Protein AF-A0A316VU92-F1 (afdb_monomer)

Solvent-accessible surface area (backbone atoms only — not comparable to full-atom values): 18697 Å² total; per-residue (Å²): 138,86,76,84,74,65,71,75,67,66,59,70,75,73,76,85,83,81,84,89,82,80,94,67,93,69,73,79,76,78,72,77,67,57,88,72,67,87,79,76,48,60,74,52,89,82,63,81,83,46,45,60,54,33,88,82,45,24,36,66,79,22,32,38,84,74,49,82,92,50,74,81,43,74,72,47,52,59,83,86,40,60,43,87,70,46,85,49,79,36,34,41,37,35,30,41,73,89,31,99,46,41,35,37,39,34,18,74,46,13,31,30,39,36,44,94,76,18,32,35,38,49,76,45,45,59,67,75,85,44,77,46,94,47,46,71,88,36,45,42,26,27,20,26,53,96,33,36,38,23,7,38,73,44,74,55,75,37,92,86,73,51,84,47,90,68,60,29,49,55,30,37,49,40,86,23,36,31,85,81,71,29,76,84,35,53,44,41,28,68,54,27,40,51,42,53,52,40,27,52,52,46,49,54,53,49,54,51,49,52,51,51,49,52,51,52,50,51,52,52,52,54,53,51,50,53,52,52,51,51,53,50,52,51,52,54,53,53,69,74,53,73,75,82,86,75,90,75,82,85,79,90,77,90,79,91,81,84,89,82,86,82,89,80,88,81,89,79,89,79,87,81,90,84,85,83,91,88,83,86,88,80,89,81,89,79,87,86,87,76,87,77,90,79,89,78,86,134

Foldseek 3Di:
DDDDDDPLVVVVVPPPDDDDDDDDPDDPPQPQFDDDDPPPFDFDDDDLLQADQLVVPQFQAFNHDPPVVCPLPLSGAHLPFWDFDDQDQFKGWIQGNRHRAIEIEGHFFWEWEQDPQRWIWTPTDDDDTDIHDGGLSHAYEFEDEQLTGRGDYDYDADPVNDDPPHHYFYAYCRQQVCNRPNDSSGHRSVRSNVSSVSNVVVVVVVVVVVVVVVVVVVVVVVVVVVVVVVVVVVVVVCVVDPDPPDDDDDDDDDDDDDDDDDDDDDDDDDDDDDDDDDDDDDDDDDDDDDDDDDDDDD

Nearest PDB structures (foldseek):
  8e29-assembly1_A  TM=4.348E-01  e=2.197E+00  Homo sapiens
  6roj-assembly1_A  TM=5.743E-01  e=5.960E+00  Saccharomyces cerevisiae S288C

Secondary structure (DSSP, 8-state):
--PPPPHHHHHTTS----------------PPPP-PPTTSSPPBP--GGGB--TTTSHHHHH-----GGGTT-TT---GGGEEEEEEETTEEEEEESSSS-EEEEEPTT-EEEE-TTS-EEEEESSSS--EE---TTSEEEEEEETTEEEEEEEPPPPTTSPPPS--BEEEETTTS-HHHH-GGGPPPHHHHHHHHHHHHHHHHHHHHHHHHHHHHHHHHHHHHHHHHHHHHHHHHHHHHSPPP------------------------------------------------------

Radius of gyration: 33.69 Å; Cα contacts (8 Å, |Δi|>4): 370; chains: 1; bounding box: 80×75×107 Å

Sequence (298 aa):
MTRPASLGKALKKLCCTRDGAEDAGSAPLASPPLNIPEGLYKVFHKDMTEYVDPMKDREQYYGGYTDPNRRHDPAIVPSDEWERVVDHDSLYEGKSRHTNKKAFWAFPGSRWQVEPDGALHQLEGDGKLKQVKAELKDLKYDAVHKGQVVGRFELPKDPAGGPTMLRKGVYDIEENPVQEMGILYRPTWDQASKTMIQMRRKQAAQELEELRQSSARFAASSSNQRAIEQLTALKQTLARHPLPSSSSQAPQQLIDTRPGSARYASSTSRDPASRPAGILRQSSARYGSSSSKDLAKP

pLDDT: mean 71.48, std 21.32, range [34.38, 97.94]

Mean predicted aligned error: 17.3 Å

Structure (mmCIF, N/CA/C/O backbone):
data_AF-A0A316VU92-F1
#
_entry.id   AF-A0A316VU92-F1
#
loop_
_atom_site.group_PDB
_atom_site.id
_atom_site.type_symbol
_atom_site.label_atom_id
_atom_site.label_alt_id
_atom_site.label_comp_id
_atom_site.label_asym_id
_atom_site.label_entity_id
_atom_site.label_seq_id
_atom_site.pdbx_PDB_ins_code
_atom_site.Cartn_x
_atom_site.Cartn_y
_atom_site.Cartn_z
_atom_site.occupancy
_atom_site.B_iso_or_equiv
_atom_site.auth_seq_id
_atom_site.auth_comp_id
_atom_site.auth_asym_id
_atom_site.auth_atom_id
_atom_site.pdbx_PDB_model_num
ATOM 1 N N . MET A 1 1 ? -1.296 -33.861 7.694 1.00 37.53 1 MET A N 1
ATOM 2 C CA . MET A 1 1 ? -2.013 -32.570 7.619 1.00 37.53 1 MET A CA 1
ATOM 3 C C . MET A 1 1 ? -1.588 -31.864 6.339 1.00 37.53 1 MET A C 1
ATOM 5 O O . MET A 1 1 ? -0.493 -31.324 6.269 1.00 37.53 1 MET A O 1
ATOM 9 N N . THR A 1 2 ? -2.394 -31.985 5.290 1.00 34.38 2 THR A N 1
ATOM 10 C CA . THR A 1 2 ? -2.147 -31.456 3.942 1.00 34.38 2 THR A CA 1
ATOM 11 C C . THR A 1 2 ? -2.591 -29.995 3.878 1.00 34.38 2 THR A C 1
ATOM 13 O O . THR A 1 2 ? -3.764 -29.691 4.070 1.00 34.38 2 THR A O 1
ATOM 16 N N . ARG A 1 3 ? -1.643 -29.076 3.662 1.00 37.44 3 ARG A N 1
ATOM 17 C CA . ARG A 1 3 ? -1.929 -27.651 3.439 1.00 37.44 3 ARG A CA 1
ATOM 18 C C . ARG A 1 3 ? -2.574 -27.466 2.057 1.00 37.44 3 ARG A C 1
ATOM 20 O O . ARG A 1 3 ? -2.092 -28.092 1.111 1.00 37.44 3 ARG A O 1
ATOM 27 N N . PRO A 1 4 ? -3.602 -26.615 1.901 1.00 39.62 4 PRO A N 1
ATOM 28 C CA . PRO A 1 4 ? -4.091 -26.258 0.578 1.00 39.62 4 PRO A CA 1
ATOM 29 C C . PRO A 1 4 ? -2.988 -25.498 -0.169 1.00 39.62 4 PRO A C 1
ATOM 31 O O . PRO A 1 4 ? -2.448 -24.511 0.330 1.00 39.62 4 PRO A O 1
ATOM 34 N N . ALA A 1 5 ? -2.609 -25.999 -1.345 1.00 41.69 5 ALA A N 1
ATOM 35 C CA . ALA A 1 5 ? -1.718 -25.297 -2.258 1.00 41.69 5 ALA A CA 1
ATOM 36 C C . ALA A 1 5 ? -2.381 -23.981 -2.692 1.00 41.69 5 ALA A C 1
ATOM 38 O O . ALA A 1 5 ? -3.580 -23.957 -2.971 1.00 41.69 5 ALA A O 1
ATOM 39 N N . SER A 1 6 ? -1.610 -22.893 -2.750 1.00 45.44 6 SER A N 1
ATOM 40 C CA . SER A 1 6 ? -2.110 -21.613 -3.244 1.00 45.44 6 SER A CA 1
ATOM 41 C C . SER A 1 6 ? -2.611 -21.771 -4.684 1.00 45.44 6 SER A C 1
ATOM 43 O O . SER A 1 6 ? -1.885 -22.238 -5.568 1.00 45.44 6 SER A O 1
ATOM 45 N N . LEU A 1 7 ? -3.871 -21.389 -4.915 1.00 49.00 7 LEU A N 1
ATOM 46 C CA . LEU A 1 7 ? -4.555 -21.471 -6.213 1.00 49.00 7 LEU A CA 1
ATOM 47 C C . LEU A 1 7 ? -3.739 -20.825 -7.353 1.00 49.00 7 LEU A C 1
ATOM 49 O O . LEU A 1 7 ? -3.787 -21.290 -8.492 1.00 49.00 7 LEU A O 1
ATOM 53 N N . GLY A 1 8 ? -2.901 -19.832 -7.035 1.00 45.38 8 GLY A N 1
ATOM 54 C CA . GLY A 1 8 ? -2.039 -19.138 -7.994 1.00 45.38 8 GLY A CA 1
ATOM 55 C C . GLY A 1 8 ? -0.963 -20.003 -8.668 1.00 45.38 8 GLY A C 1
ATOM 56 O O . GLY A 1 8 ? -0.552 -19.696 -9.787 1.00 45.38 8 GLY A O 1
ATOM 57 N N . LYS A 1 9 ? -0.513 -21.117 -8.064 1.00 44.28 9 LYS A N 1
ATOM 58 C CA . LYS A 1 9 ? 0.493 -21.999 -8.704 1.00 44.28 9 LYS A CA 1
ATOM 59 C C . LYS A 1 9 ? -0.111 -22.997 -9.697 1.00 44.28 9 LYS A C 1
ATOM 61 O O . LYS A 1 9 ? 0.599 -23.439 -10.599 1.00 44.28 9 LYS A O 1
ATOM 66 N N . ALA A 1 10 ? -1.396 -23.333 -9.570 1.00 44.97 10 ALA A N 1
ATOM 67 C CA . ALA A 1 10 ? -2.058 -24.291 -10.459 1.00 44.97 10 ALA A CA 1
ATOM 68 C C . ALA A 1 10 ? -2.414 -23.680 -11.829 1.00 44.97 10 ALA A C 1
ATOM 70 O O . ALA A 1 10 ? -2.304 -24.360 -12.846 1.00 44.97 10 ALA A O 1
ATOM 71 N N . LEU A 1 11 ? -2.745 -22.385 -11.879 1.00 49.53 11 LEU A N 1
ATOM 72 C CA . LEU A 1 11 ? -3.098 -21.691 -13.126 1.00 49.53 11 LEU A CA 1
ATOM 73 C C . LEU A 1 11 ? -1.881 -21.365 -14.011 1.00 49.53 11 LEU A C 1
ATOM 75 O O . LEU A 1 11 ? -1.986 -21.394 -15.235 1.00 49.53 11 LEU A O 1
ATOM 79 N N . LYS A 1 12 ? -0.690 -21.167 -13.425 1.00 49.16 12 LYS A N 1
ATOM 80 C CA . LYS A 1 12 ? 0.553 -20.887 -14.178 1.00 49.16 12 LYS A CA 1
ATOM 81 C C . LYS A 1 12 ? 1.005 -22.032 -15.100 1.00 49.16 12 LYS A C 1
ATOM 83 O O . LYS A 1 12 ? 1.789 -21.786 -16.010 1.00 49.16 12 LYS A O 1
ATOM 88 N N . LYS A 1 13 ? 0.530 -23.269 -14.897 1.00 45.47 13 LYS A N 1
ATOM 89 C CA . LYS A 1 13 ? 0.891 -24.431 -15.735 1.00 45.47 13 LYS A CA 1
ATOM 90 C C . LYS A 1 13 ? -0.002 -24.641 -16.965 1.00 45.47 13 LYS A C 1
ATOM 92 O O . LYS A 1 13 ? 0.305 -25.525 -17.755 1.00 45.47 13 LYS A O 1
ATOM 97 N N . LEU A 1 14 ? -1.065 -23.854 -17.147 1.00 46.62 14 LEU A N 1
ATOM 98 C CA . LEU A 1 14 ? -2.026 -24.041 -18.245 1.00 46.62 14 LEU A CA 1
ATOM 99 C C . LEU A 1 14 ? -1.877 -23.046 -19.410 1.00 46.62 14 LEU A C 1
ATOM 101 O O . LEU A 1 14 ? -2.535 -23.226 -20.427 1.00 46.62 14 LEU A O 1
ATOM 105 N N . CYS A 1 15 ? -1.010 -22.032 -19.313 1.00 49.91 15 CYS A N 1
ATOM 106 C CA . CYS A 1 15 ? -0.975 -20.932 -20.294 1.00 49.91 15 CYS A CA 1
ATOM 107 C C . CYS A 1 15 ? 0.175 -20.978 -21.317 1.00 49.91 15 CYS A C 1
ATOM 109 O O . CYS A 1 15 ? 0.390 -19.995 -22.019 1.00 49.91 15 CYS A O 1
ATOM 111 N N . CYS A 1 16 ? 0.905 -22.089 -21.444 1.00 46.88 16 CYS A N 1
ATOM 112 C CA . CYS A 1 16 ? 2.021 -22.186 -22.392 1.00 46.88 16 CYS A CA 1
ATOM 113 C C . CYS A 1 16 ? 1.745 -23.191 -23.512 1.00 46.88 16 CYS A C 1
ATOM 115 O O . CYS A 1 16 ? 2.377 -24.238 -23.554 1.00 46.88 16 CYS A O 1
ATOM 117 N N . THR A 1 17 ? 0.837 -22.843 -24.425 1.00 42.91 17 THR A N 1
ATOM 118 C CA . THR A 1 17 ? 0.873 -23.285 -25.832 1.00 42.91 17 THR A CA 1
ATOM 119 C C . THR A 1 17 ? -0.020 -22.370 -26.665 1.00 42.91 17 THR A C 1
ATOM 121 O O . THR A 1 17 ? -1.227 -22.601 -26.712 1.00 42.91 17 THR A O 1
ATOM 124 N N . ARG A 1 18 ? 0.557 -21.361 -27.334 1.00 38.94 18 ARG A N 1
ATOM 125 C CA . ARG A 1 18 ? 0.171 -20.992 -28.707 1.00 38.94 18 ARG A CA 1
ATOM 126 C C . ARG A 1 18 ? 1.187 -20.022 -29.315 1.00 38.94 18 ARG A C 1
ATOM 128 O O . ARG A 1 18 ? 1.276 -18.872 -28.900 1.00 38.94 18 ARG A O 1
ATOM 135 N N . ASP A 1 19 ? 1.921 -20.520 -30.301 1.00 43.72 19 ASP A N 1
ATOM 136 C CA . ASP A 1 19 ? 2.718 -19.727 -31.231 1.00 43.72 19 ASP A CA 1
ATOM 137 C C . ASP A 1 19 ? 1.813 -18.956 -32.207 1.00 43.72 19 ASP A C 1
ATOM 139 O O . ASP A 1 19 ? 0.802 -19.486 -32.671 1.00 43.72 19 ASP A O 1
ATOM 143 N N . GLY A 1 20 ? 2.233 -17.730 -32.535 1.00 43.56 20 GLY A N 1
ATOM 144 C CA . GLY A 1 20 ? 1.973 -17.046 -33.807 1.00 43.56 20 GLY A CA 1
ATOM 145 C C . GLY A 1 20 ? 0.556 -16.530 -34.082 1.00 43.56 20 GLY A C 1
ATOM 146 O O . GLY A 1 20 ? -0.295 -17.278 -34.553 1.00 43.56 20 GLY A O 1
ATOM 147 N N . ALA A 1 21 ? 0.349 -15.220 -33.918 1.00 35.69 21 ALA A N 1
ATOM 148 C CA . ALA A 1 21 ? -0.419 -14.383 -34.850 1.00 35.69 21 ALA A CA 1
ATOM 149 C C . ALA A 1 21 ? -0.226 -12.894 -34.514 1.00 35.69 21 ALA A C 1
ATOM 151 O O . ALA A 1 21 ? -0.135 -12.513 -33.350 1.00 35.69 21 ALA A O 1
ATOM 152 N N . GLU A 1 22 ? -0.131 -12.105 -35.575 1.00 42.00 22 GLU A N 1
ATOM 153 C CA . GLU A 1 22 ? 0.263 -10.702 -35.660 1.00 42.00 22 GLU A CA 1
ATOM 154 C C . GLU A 1 22 ? -0.750 -9.697 -35.083 1.00 42.00 22 GLU A C 1
ATOM 156 O O . GLU A 1 22 ? -1.919 -10.003 -34.849 1.00 42.00 22 GLU A O 1
ATOM 161 N N . ASP A 1 23 ? -0.234 -8.479 -34.894 1.00 47.72 23 ASP A N 1
ATOM 162 C CA . ASP A 1 23 ? -0.880 -7.187 -34.658 1.00 47.72 23 ASP A CA 1
ATOM 163 C C . ASP A 1 23 ? -2.410 -7.116 -34.804 1.00 47.72 23 ASP A C 1
ATOM 165 O O . ASP A 1 23 ? -2.977 -6.965 -35.886 1.00 47.72 23 ASP A O 1
ATOM 169 N N . ALA A 1 24 ? -3.075 -7.030 -33.655 1.00 38.09 24 ALA A N 1
ATOM 170 C CA . ALA A 1 24 ? -4.321 -6.294 -33.516 1.00 38.09 24 ALA A CA 1
ATOM 171 C C . ALA A 1 24 ? -4.263 -5.536 -32.192 1.00 38.09 24 ALA A C 1
ATOM 173 O O . ALA A 1 24 ? -4.034 -6.142 -31.141 1.00 38.09 24 ALA A O 1
ATOM 174 N N . GLY A 1 25 ? -4.452 -4.213 -32.258 1.00 42.50 25 GLY A N 1
ATOM 175 C CA . GLY A 1 25 ? -4.527 -3.305 -31.115 1.00 42.50 25 GLY A CA 1
ATOM 176 C C . GLY A 1 25 ? -5.499 -3.832 -30.066 1.00 42.50 25 GLY A C 1
ATOM 177 O O . GLY A 1 25 ? -6.703 -3.592 -30.121 1.00 42.50 25 GLY A O 1
ATOM 178 N N . SER A 1 26 ? -4.959 -4.596 -29.126 1.00 37.72 26 SER A N 1
ATOM 179 C CA . SER A 1 26 ? -5.729 -5.249 -28.088 1.00 37.72 26 SER A CA 1
ATOM 180 C C . SER A 1 26 ? -5.868 -4.239 -26.970 1.00 37.72 26 SER A C 1
ATOM 182 O O . SER A 1 26 ? -4.951 -4.042 -26.173 1.00 37.72 26 SER A O 1
ATOM 184 N N . ALA A 1 27 ? -7.015 -3.560 -26.936 1.00 42.09 27 ALA A N 1
ATOM 185 C CA . ALA A 1 27 ? -7.462 -2.919 -25.711 1.00 42.09 27 ALA A CA 1
ATOM 186 C C . ALA A 1 27 ? -7.319 -3.956 -24.583 1.00 42.09 27 ALA A C 1
ATOM 188 O O . ALA A 1 27 ? -7.749 -5.099 -24.782 1.00 42.09 27 ALA A O 1
ATOM 189 N N . PRO A 1 28 ? -6.676 -3.623 -23.449 1.00 46.44 28 PRO A N 1
ATOM 190 C CA . PRO A 1 28 ? -6.505 -4.579 -22.369 1.00 46.44 28 PRO A CA 1
ATOM 191 C C . PRO A 1 28 ? -7.894 -5.080 -21.976 1.00 46.44 28 PRO A C 1
ATOM 193 O O . PRO A 1 28 ? -8.740 -4.295 -21.544 1.00 46.44 28 PRO A O 1
ATOM 196 N N . LEU A 1 29 ? -8.147 -6.372 -22.211 1.00 48.84 29 LEU A N 1
ATOM 197 C CA . LEU A 1 29 ? -9.354 -7.049 -21.757 1.00 48.84 29 LEU A CA 1
ATOM 198 C C . LEU A 1 29 ? -9.467 -6.752 -20.265 1.00 48.84 29 LEU A C 1
ATOM 200 O O . LEU A 1 29 ? -8.587 -7.135 -19.495 1.00 48.84 29 LEU A O 1
ATOM 204 N N . ALA A 1 30 ? -10.498 -6.001 -19.879 1.00 53.62 30 ALA A N 1
ATOM 205 C CA . ALA A 1 30 ? -10.753 -5.688 -18.486 1.00 53.62 30 ALA A CA 1
ATOM 206 C C . ALA A 1 30 ? -10.941 -7.017 -17.749 1.00 53.62 30 ALA A C 1
ATOM 208 O O . ALA A 1 30 ? -11.958 -7.692 -17.926 1.00 53.62 30 ALA A O 1
ATOM 209 N N . SER A 1 31 ? -9.928 -7.430 -16.988 1.00 56.12 31 SER A N 1
ATOM 210 C CA . SER A 1 31 ? -10.007 -8.639 -16.181 1.00 56.12 31 SER A CA 1
ATOM 211 C C . SER A 1 31 ? -11.176 -8.491 -15.207 1.00 56.12 31 SER A C 1
ATOM 213 O O . SER A 1 31 ? -11.309 -7.433 -14.584 1.00 56.12 31 SER A O 1
ATOM 215 N N . PRO A 1 32 ? -12.046 -9.507 -15.080 1.00 59.84 32 PRO A N 1
ATOM 216 C CA . PRO A 1 32 ? -13.111 -9.464 -14.094 1.00 59.84 32 PRO A CA 1
ATOM 217 C C . PRO A 1 32 ? -12.493 -9.292 -12.696 1.00 59.84 32 PRO A C 1
ATOM 219 O O . PRO A 1 32 ? -11.451 -9.897 -12.426 1.00 59.84 32 PRO A O 1
ATOM 222 N N . PRO A 1 33 ? -13.099 -8.473 -11.818 1.00 63.84 33 PRO A N 1
ATOM 223 C CA . PRO A 1 33 ? -12.559 -8.229 -10.487 1.00 63.84 33 PRO A CA 1
ATOM 224 C C . PRO A 1 33 ? -12.423 -9.551 -9.729 1.00 63.84 33 PRO A C 1
ATOM 226 O O . PRO A 1 33 ? -13.354 -10.365 -9.708 1.00 63.84 33 PRO A O 1
ATOM 229 N N . LEU A 1 34 ? -11.258 -9.774 -9.116 1.00 75.94 34 LEU A N 1
ATOM 230 C CA . LEU A 1 34 ? -11.043 -10.935 -8.257 1.00 75.94 34 LEU A CA 1
ATOM 231 C C . LEU A 1 34 ? -11.961 -10.800 -7.042 1.00 75.94 34 LEU A C 1
ATOM 233 O O . LEU A 1 34 ? -11.857 -9.838 -6.292 1.00 75.94 34 LEU A O 1
ATOM 237 N N . ASN A 1 35 ? -12.874 -11.747 -6.837 1.00 81.88 35 ASN A N 1
ATOM 238 C CA . ASN A 1 35 ? -13.734 -11.732 -5.658 1.00 81.88 35 ASN A CA 1
ATOM 239 C C . ASN A 1 35 ? -13.001 -12.397 -4.490 1.00 81.88 35 ASN A C 1
ATOM 241 O O . ASN A 1 35 ? -12.970 -13.627 -4.390 1.00 81.88 35 ASN A O 1
ATOM 245 N N . ILE A 1 36 ? -12.385 -11.585 -3.629 1.00 83.88 36 ILE A N 1
ATOM 246 C CA . ILE A 1 36 ? -11.585 -12.064 -2.506 1.00 83.88 36 ILE A CA 1
ATOM 247 C C . ILE A 1 36 ? -12.418 -11.954 -1.213 1.00 83.88 36 ILE A C 1
ATOM 249 O O . ILE A 1 36 ? -12.872 -10.862 -0.835 1.00 83.88 36 ILE A O 1
ATOM 253 N N . PRO A 1 37 ? -12.638 -13.069 -0.485 1.00 83.19 37 PRO A N 1
ATOM 254 C CA . PRO A 1 37 ? -13.343 -13.043 0.793 1.00 83.19 37 PRO A CA 1
ATOM 255 C C . PRO A 1 37 ? -12.687 -12.084 1.797 1.00 83.19 37 PRO A C 1
ATOM 257 O O . PRO A 1 37 ? -11.464 -12.044 1.931 1.00 83.19 37 PRO A O 1
ATOM 260 N N . GLU A 1 38 ? -13.498 -11.310 2.526 1.00 83.62 38 GLU A N 1
ATOM 261 C CA . GLU A 1 38 ? -12.977 -10.465 3.612 1.00 83.62 38 GLU A CA 1
ATOM 262 C C . GLU A 1 38 ? -12.401 -11.354 4.727 1.00 83.62 38 GLU A C 1
ATOM 264 O O . GLU A 1 38 ? -12.964 -12.398 5.054 1.00 83.62 38 GLU A O 1
ATOM 269 N N . GLY A 1 39 ? -11.253 -10.963 5.283 1.00 85.25 39 GLY A N 1
ATOM 270 C CA . GLY A 1 39 ? -10.553 -11.738 6.313 1.00 85.25 39 GLY A CA 1
ATOM 271 C C . GLY A 1 39 ? -9.680 -12.885 5.791 1.00 85.25 39 GLY A C 1
ATOM 272 O O . GLY A 1 39 ? -9.045 -13.556 6.601 1.00 85.25 39 GLY A O 1
ATOM 273 N N . LEU A 1 40 ? -9.589 -13.095 4.468 1.00 89.56 40 LEU A N 1
ATOM 274 C CA . LEU A 1 40 ? -8.651 -14.070 3.894 1.00 89.56 40 LEU A CA 1
ATOM 275 C C . LEU A 1 40 ? -7.195 -13.740 4.255 1.00 89.56 40 LEU A C 1
ATOM 277 O O . LEU A 1 40 ? -6.391 -14.638 4.507 1.00 89.56 40 LEU A O 1
ATOM 281 N N . TYR A 1 41 ? -6.866 -12.449 4.286 1.00 91.56 41 TYR A N 1
ATOM 282 C CA . TYR A 1 41 ? -5.526 -11.963 4.579 1.00 91.56 41 TYR A CA 1
ATOM 283 C C . TYR A 1 41 ? -5.462 -11.272 5.935 1.00 91.56 41 TYR A C 1
ATOM 285 O O . TYR A 1 41 ? -6.392 -10.586 6.364 1.00 91.56 41 TYR A O 1
ATOM 293 N N . LYS A 1 42 ? -4.309 -11.424 6.591 1.00 93.00 42 LYS A N 1
ATOM 294 C CA . LYS A 1 42 ? -3.967 -10.667 7.793 1.00 93.00 42 LYS A CA 1
ATOM 295 C C . LYS A 1 42 ? -3.953 -9.175 7.463 1.00 93.00 42 LYS A C 1
ATOM 297 O O . LYS A 1 42 ? -3.329 -8.753 6.493 1.00 93.00 42 LYS A O 1
ATOM 302 N N . VAL A 1 43 ? -4.613 -8.389 8.307 1.00 94.56 43 VAL A N 1
ATOM 303 C CA . VAL A 1 43 ? -4.625 -6.930 8.199 1.00 94.56 43 VAL A CA 1
ATOM 304 C C . VAL A 1 43 ? -3.433 -6.358 8.953 1.00 94.56 43 VAL A C 1
ATOM 306 O O . VAL A 1 43 ? -3.186 -6.707 10.110 1.00 94.56 43 VAL A O 1
ATOM 309 N N . PHE A 1 44 ? -2.711 -5.451 8.309 1.00 93.44 44 PHE A N 1
ATOM 310 C CA . PHE A 1 44 ? -1.621 -4.702 8.913 1.00 93.44 44 PHE A CA 1
ATOM 311 C C . PHE A 1 44 ? -2.105 -3.323 9.363 1.00 93.44 44 PHE A C 1
ATOM 313 O O . PHE A 1 44 ? -2.956 -2.696 8.725 1.00 93.44 44 PHE A O 1
ATOM 320 N N . HIS A 1 45 ? -1.538 -2.833 10.469 1.00 90.44 45 HIS A N 1
ATOM 321 C CA . HIS A 1 45 ? -1.724 -1.442 10.877 1.00 90.44 45 HIS A CA 1
ATOM 322 C C . HIS A 1 45 ? -1.253 -0.508 9.753 1.00 90.44 45 HIS A C 1
ATOM 324 O O . HIS A 1 45 ? -0.392 -0.886 8.956 1.00 90.44 45 HIS A O 1
ATOM 330 N N . LYS A 1 46 ? -1.801 0.702 9.676 1.00 88.25 46 LYS A N 1
ATOM 331 C CA . LYS A 1 46 ? -1.449 1.680 8.648 1.00 88.25 46 LYS A CA 1
ATOM 332 C C . LYS A 1 46 ? -1.406 3.073 9.258 1.00 88.25 46 LYS A C 1
ATOM 334 O O . LYS A 1 46 ? -2.294 3.422 10.029 1.00 88.25 46 LYS A O 1
ATOM 339 N N . ASP A 1 47 ? -0.415 3.854 8.856 1.00 90.50 47 ASP A N 1
ATOM 340 C CA . ASP A 1 47 ? -0.377 5.291 9.093 1.00 90.50 47 ASP A CA 1
ATOM 341 C C . ASP A 1 47 ? -0.590 5.991 7.749 1.00 90.50 47 ASP A C 1
ATOM 343 O O . ASP A 1 47 ? 0.168 5.792 6.800 1.00 90.50 47 ASP A O 1
ATOM 347 N N . MET A 1 48 ? -1.657 6.788 7.648 1.00 91.75 48 MET A N 1
ATOM 348 C CA . MET A 1 48 ? -2.017 7.466 6.402 1.00 91.75 48 MET A CA 1
ATOM 349 C C . MET A 1 48 ? -0.973 8.501 5.955 1.00 91.75 48 MET A C 1
ATOM 351 O O . MET A 1 48 ? -0.988 8.896 4.789 1.00 91.75 48 MET A O 1
ATOM 355 N N . THR A 1 49 ? -0.075 8.931 6.846 1.00 90.12 49 THR A N 1
ATOM 356 C CA . THR A 1 49 ? 1.009 9.873 6.539 1.00 90.12 49 THR A CA 1
ATOM 357 C C . THR A 1 49 ? 2.170 9.227 5.777 1.00 90.12 49 THR A C 1
ATOM 359 O O . THR A 1 49 ? 2.859 9.930 5.036 1.00 90.12 49 THR A O 1
ATOM 362 N N . GLU A 1 50 ? 2.327 7.898 5.866 1.00 91.94 50 GLU A N 1
ATOM 363 C CA . GLU A 1 50 ? 3.344 7.127 5.130 1.00 91.94 50 GLU A CA 1
ATOM 364 C C . GLU A 1 50 ? 3.071 7.098 3.615 1.00 91.94 50 GLU A C 1
ATOM 366 O O . GLU A 1 50 ? 3.947 6.748 2.821 1.00 91.94 50 GLU A O 1
ATOM 371 N N . TYR A 1 51 ? 1.852 7.442 3.195 1.00 94.12 51 TYR A N 1
ATOM 372 C CA . TYR A 1 51 ? 1.430 7.304 1.810 1.00 94.12 51 TYR A CA 1
ATOM 373 C C . TYR A 1 51 ? 1.575 8.594 1.013 1.00 94.12 51 TYR A C 1
ATOM 375 O O . TYR A 1 51 ? 1.365 9.720 1.482 1.00 94.12 51 TYR A O 1
ATOM 383 N N . VAL A 1 52 ? 1.921 8.400 -0.249 1.00 92.38 52 VAL A N 1
ATOM 384 C CA . VAL A 1 52 ? 1.909 9.437 -1.272 1.00 92.38 52 VAL A CA 1
ATOM 385 C C . VAL A 1 52 ? 0.466 9.836 -1.572 1.00 92.38 52 VAL A C 1
ATOM 387 O O . VAL A 1 52 ? -0.405 8.972 -1.680 1.00 92.38 52 VAL A O 1
ATOM 390 N N . AS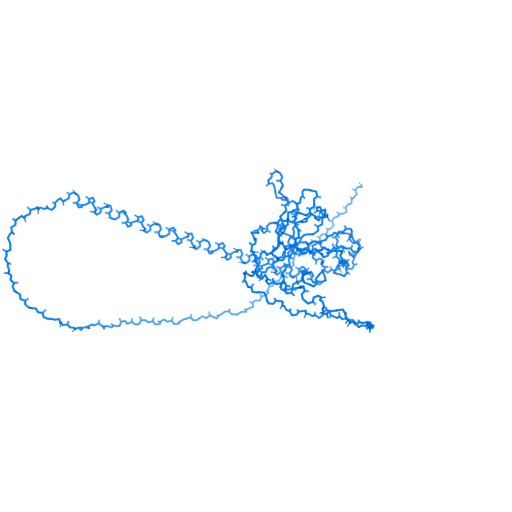P A 1 53 ? 0.205 11.136 -1.721 1.00 90.75 53 ASP A N 1
ATOM 391 C CA . ASP A 1 53 ? -1.096 11.622 -2.181 1.00 90.75 53 ASP A CA 1
ATOM 392 C C . ASP A 1 53 ? -1.159 11.487 -3.711 1.00 90.75 53 ASP A C 1
ATOM 394 O O . ASP A 1 53 ? -0.470 12.244 -4.406 1.00 90.75 53 ASP A O 1
ATOM 398 N N . PRO A 1 54 ? -1.984 10.574 -4.268 1.00 88.44 54 PRO A N 1
ATOM 399 C CA . PRO A 1 54 ? -2.028 10.349 -5.711 1.00 88.44 54 PRO A CA 1
ATOM 400 C C . PRO A 1 54 ? -2.410 11.605 -6.500 1.00 88.44 54 PRO A C 1
ATOM 402 O O . PRO A 1 54 ? -2.098 11.697 -7.681 1.00 88.44 54 PRO A O 1
ATOM 405 N N . MET A 1 55 ? -3.063 12.587 -5.864 1.00 83.88 55 MET A N 1
ATOM 406 C CA . MET A 1 55 ? -3.447 13.843 -6.507 1.00 83.88 55 MET A CA 1
ATOM 407 C C . MET A 1 55 ? -2.303 14.852 -6.604 1.00 83.88 55 MET A C 1
ATOM 409 O O . MET A 1 55 ? -2.338 15.680 -7.520 1.00 83.88 55 MET A O 1
ATOM 413 N N . LYS A 1 56 ? -1.330 14.792 -5.685 1.00 84.94 56 LYS A N 1
ATOM 414 C CA . LYS A 1 56 ? -0.161 15.688 -5.634 1.00 84.94 56 LYS A CA 1
ATOM 415 C C . LYS A 1 56 ? 1.026 15.114 -6.401 1.00 84.94 56 LYS A C 1
ATOM 417 O O . LYS A 1 56 ? 1.683 15.850 -7.124 1.00 84.94 56 LYS A O 1
ATOM 422 N N . ASP A 1 57 ? 1.220 13.802 -6.322 1.00 77.62 57 ASP A N 1
ATOM 423 C CA . ASP A 1 57 ? 2.360 13.092 -6.911 1.00 77.62 57 ASP A CA 1
ATOM 424 C C . ASP A 1 57 ? 1.899 12.131 -8.020 1.00 77.62 57 ASP A C 1
ATOM 426 O O . ASP A 1 57 ? 2.248 10.945 -8.054 1.00 77.62 57 ASP A O 1
ATOM 430 N N . ARG A 1 58 ? 1.072 12.654 -8.936 1.00 68.94 58 ARG A N 1
ATOM 431 C CA . ARG A 1 58 ? 0.433 11.881 -10.018 1.00 68.94 58 ARG A CA 1
ATOM 432 C C . ARG A 1 58 ? 1.449 11.126 -10.873 1.00 68.94 58 ARG A C 1
ATOM 434 O O . ARG A 1 58 ? 1.217 9.983 -11.253 1.00 68.94 58 ARG A O 1
ATOM 441 N N . GLU A 1 59 ? 2.564 11.776 -11.187 1.00 69.69 59 GLU A N 1
ATOM 442 C CA . GLU A 1 59 ? 3.520 11.313 -12.195 1.00 69.69 59 GLU A CA 1
ATOM 443 C C . GLU A 1 59 ? 4.578 10.363 -11.617 1.00 69.69 59 GLU A C 1
ATOM 445 O O . GLU A 1 59 ? 4.875 9.337 -12.226 1.00 69.69 59 GLU A O 1
ATOM 450 N N . GLN A 1 60 ? 5.097 10.655 -10.420 1.00 76.44 60 GLN A N 1
ATOM 451 C CA . GLN A 1 60 ? 6.231 9.924 -9.847 1.00 76.44 60 GLN A CA 1
ATOM 452 C C . GLN A 1 60 ? 5.870 8.508 -9.378 1.00 76.44 60 GLN A C 1
ATOM 454 O O . GLN A 1 60 ? 6.674 7.595 -9.555 1.00 76.44 60 GLN A O 1
ATOM 459 N N . TYR A 1 61 ? 4.692 8.327 -8.770 1.00 79.69 61 TYR A N 1
ATOM 460 C CA . TYR A 1 61 ? 4.280 7.039 -8.194 1.00 79.69 61 TYR A CA 1
ATOM 461 C C . TYR A 1 61 ? 3.271 6.278 -9.045 1.00 79.69 61 TYR A C 1
ATOM 463 O O . TYR A 1 61 ? 3.237 5.056 -8.978 1.00 79.69 61 TYR A O 1
ATOM 471 N N . TYR A 1 62 ? 2.437 6.946 -9.833 1.00 80.00 62 TYR A N 1
ATOM 472 C CA . TYR A 1 62 ? 1.314 6.261 -10.480 1.00 80.00 62 TYR A CA 1
ATOM 473 C C . TYR A 1 62 ? 1.277 6.417 -11.993 1.00 80.00 62 TYR A C 1
ATOM 475 O O . TYR A 1 62 ? 0.320 5.955 -12.607 1.00 80.00 62 TYR A O 1
ATOM 483 N N . GLY A 1 63 ? 2.310 7.022 -12.594 1.00 66.31 63 GLY A N 1
ATOM 484 C CA . GLY A 1 63 ? 2.361 7.249 -14.036 1.00 66.31 63 GLY A CA 1
ATOM 485 C C . GLY A 1 63 ? 1.138 8.045 -14.491 1.00 66.31 63 GLY A C 1
ATOM 486 O O . GLY A 1 63 ? 0.176 7.493 -15.021 1.00 66.31 63 GLY A O 1
ATOM 487 N N . GLY A 1 64 ? 1.139 9.349 -14.220 1.00 57.53 64 GLY A N 1
ATOM 488 C CA . GLY A 1 64 ? 0.120 10.265 -14.726 1.00 57.53 64 GLY A CA 1
ATOM 489 C C . GLY A 1 64 ? 0.068 10.260 -16.256 1.00 57.53 64 GLY A C 1
ATOM 490 O O . GLY A 1 64 ? 0.998 9.785 -16.907 1.00 57.53 64 GLY A O 1
ATOM 491 N N . TYR A 1 65 ? -1.023 10.803 -16.817 1.00 48.84 65 TYR A N 1
ATOM 492 C CA . TYR A 1 65 ? -1.130 11.123 -18.247 1.00 48.84 65 TYR A CA 1
ATOM 493 C C . TYR A 1 65 ? 0.218 11.674 -18.713 1.00 48.84 65 TYR A C 1
ATOM 495 O O . TYR A 1 65 ? 0.647 12.701 -18.192 1.00 48.84 65 TYR A O 1
ATOM 503 N N . THR A 1 66 ? 0.892 10.976 -19.630 1.00 51.72 66 THR A N 1
ATOM 504 C CA . THR A 1 66 ? 2.113 11.476 -20.263 1.00 51.72 66 THR A CA 1
ATOM 505 C C . THR A 1 66 ? 1.765 12.809 -20.899 1.00 51.72 66 THR A C 1
ATOM 507 O O . THR A 1 66 ? 1.209 12.831 -21.999 1.00 51.72 66 THR A O 1
ATOM 510 N N . ASP A 1 67 ? 2.051 13.914 -20.208 1.00 51.75 67 ASP A N 1
ATOM 511 C CA . ASP A 1 67 ? 2.199 15.205 -20.856 1.00 51.75 67 ASP A CA 1
ATOM 512 C C . ASP A 1 67 ? 3.192 14.951 -21.998 1.00 51.75 67 ASP A C 1
ATOM 514 O O . ASP A 1 67 ? 4.324 14.522 -21.734 1.00 51.75 67 ASP A O 1
ATOM 518 N N . PRO A 1 68 ? 2.784 15.117 -23.268 1.00 55.69 68 PRO A N 1
ATOM 519 C CA . PRO A 1 68 ? 3.664 14.873 -24.402 1.00 55.69 68 PRO A CA 1
ATOM 520 C C . PRO A 1 68 ? 4.982 15.649 -24.281 1.00 55.69 68 PRO A C 1
ATOM 522 O O . PRO A 1 68 ? 6.005 15.182 -24.772 1.00 55.69 68 PRO A O 1
ATOM 525 N N . ASN A 1 69 ? 4.969 16.779 -23.565 1.00 57.69 69 ASN A N 1
ATOM 526 C CA . ASN A 1 69 ? 6.127 17.636 -23.333 1.00 57.69 69 ASN A CA 1
ATOM 527 C C . ASN A 1 69 ? 7.050 17.148 -22.201 1.00 57.69 69 ASN A C 1
ATOM 529 O O . ASN A 1 69 ? 8.163 17.652 -22.074 1.00 57.69 69 ASN A O 1
ATOM 533 N N . ARG A 1 70 ? 6.623 16.175 -21.383 1.00 55.31 70 ARG A N 1
ATOM 534 C CA . ARG A 1 70 ? 7.399 15.604 -20.261 1.00 55.31 70 ARG A CA 1
ATOM 535 C C . ARG A 1 70 ? 7.763 14.133 -20.444 1.00 55.31 70 ARG A C 1
ATOM 537 O O . ARG A 1 70 ? 8.252 13.505 -19.512 1.00 55.31 70 ARG A O 1
ATOM 544 N N . ARG A 1 71 ? 7.593 13.578 -21.650 1.00 53.72 71 ARG A N 1
ATOM 545 C CA . ARG A 1 71 ? 7.968 12.184 -21.971 1.00 53.72 71 ARG A CA 1
ATOM 546 C C . ARG A 1 71 ? 9.428 11.835 -21.657 1.00 53.72 71 ARG A C 1
ATOM 548 O O . ARG A 1 71 ? 9.747 10.663 -21.528 1.00 53.72 71 ARG A O 1
ATOM 555 N N . HIS A 1 72 ? 10.304 12.832 -21.540 1.00 55.78 72 HIS A N 1
ATOM 556 C CA . HIS A 1 72 ? 11.726 12.649 -21.242 1.00 55.78 72 HIS A CA 1
ATOM 557 C C . HIS A 1 72 ? 12.116 13.003 -19.799 1.00 55.78 72 HIS A C 1
ATOM 559 O O . HIS A 1 72 ? 13.306 13.028 -19.494 1.00 55.78 72 HIS A O 1
ATOM 565 N N . ASP A 1 73 ? 11.158 13.294 -18.914 1.00 57.81 73 ASP A N 1
ATOM 566 C CA . ASP A 1 73 ? 11.469 13.549 -17.508 1.00 57.81 73 ASP A CA 1
ATOM 567 C C . ASP A 1 73 ? 11.867 12.230 -16.809 1.00 57.81 73 ASP A C 1
ATOM 569 O O . ASP A 1 73 ? 11.030 11.333 -16.666 1.00 57.81 73 ASP A O 1
ATOM 573 N N . PRO A 1 74 ? 13.119 12.086 -16.327 1.00 57.56 74 PRO A N 1
ATOM 574 C CA . PRO A 1 74 ? 13.583 10.866 -15.664 1.00 57.56 74 PRO A CA 1
ATOM 575 C C . PRO A 1 74 ? 12.874 10.591 -14.326 1.00 57.56 74 PRO A C 1
ATOM 577 O O . PRO A 1 74 ? 13.040 9.515 -13.734 1.00 57.56 74 PRO A O 1
ATOM 580 N N . ALA A 1 75 ? 12.106 11.551 -13.801 1.00 57.94 75 ALA A N 1
ATOM 581 C CA . ALA A 1 75 ? 11.302 11.372 -12.605 1.00 57.94 75 ALA A CA 1
ATOM 582 C C . ALA A 1 75 ? 10.009 10.579 -12.861 1.00 57.94 75 ALA A C 1
ATOM 584 O O . ALA A 1 75 ? 9.490 9.981 -11.911 1.00 57.94 75 ALA A O 1
ATOM 585 N N . ILE A 1 76 ? 9.529 10.520 -14.104 1.00 58.19 76 ILE A N 1
ATOM 586 C CA . ILE A 1 76 ? 8.248 9.916 -14.489 1.00 58.19 76 ILE A CA 1
ATOM 587 C C . ILE A 1 76 ? 8.493 8.513 -15.053 1.00 58.19 76 ILE A C 1
ATOM 589 O O . ILE A 1 76 ? 9.469 8.289 -15.762 1.00 58.19 76 ILE A O 1
ATOM 593 N N . VAL A 1 77 ? 7.619 7.550 -14.733 1.00 57.88 77 VAL A N 1
ATOM 594 C CA . VAL A 1 77 ? 7.663 6.217 -15.359 1.00 57.88 77 VAL A CA 1
ATOM 595 C C . VAL A 1 77 ? 6.332 5.881 -16.049 1.00 57.88 77 VAL A C 1
ATOM 597 O O . VAL A 1 77 ? 5.359 5.544 -15.360 1.00 57.88 77 VAL A O 1
ATOM 600 N N . PRO A 1 78 ? 6.275 5.948 -17.391 1.00 60.19 78 PRO A N 1
ATOM 601 C CA . PRO A 1 78 ? 5.099 5.611 -18.197 1.00 60.19 78 PRO A CA 1
ATOM 602 C C . PRO A 1 78 ? 4.545 4.189 -17.984 1.00 60.19 78 PRO A C 1
ATOM 604 O O . PRO A 1 78 ? 5.242 3.260 -17.562 1.00 60.19 78 PRO A O 1
ATOM 607 N N . SER A 1 79 ? 3.241 4.012 -18.243 1.00 58.53 79 SER A N 1
ATOM 608 C CA . SER A 1 79 ? 2.470 2.746 -18.154 1.00 58.53 79 SER A CA 1
ATOM 609 C C . SER A 1 79 ? 3.130 1.560 -18.856 1.00 58.53 79 SER A C 1
ATOM 611 O O . SER A 1 79 ? 3.226 0.469 -18.300 1.00 58.53 79 SER A O 1
ATOM 613 N N . ASP A 1 80 ? 3.622 1.803 -20.051 1.00 59.94 80 ASP A N 1
ATOM 614 C CA . ASP A 1 80 ? 4.111 0.858 -21.049 1.00 59.94 80 ASP A CA 1
ATOM 615 C C . ASP A 1 80 ? 5.610 0.540 -20.928 1.00 59.94 80 ASP A C 1
ATOM 617 O O . ASP A 1 80 ? 6.126 -0.332 -21.625 1.00 59.94 80 ASP A O 1
ATOM 621 N N . GLU A 1 81 ? 6.309 1.198 -20.004 1.00 67.12 81 GLU A N 1
ATOM 622 C CA . GLU A 1 81 ? 7.770 1.147 -19.921 1.00 67.12 81 GLU A CA 1
ATOM 623 C C . GLU A 1 81 ? 8.311 0.260 -18.799 1.00 67.12 81 GLU A C 1
ATOM 625 O O . GLU A 1 81 ? 9.514 0.249 -18.549 1.00 67.12 81 GLU A O 1
ATOM 630 N N . TRP A 1 82 ? 7.462 -0.497 -18.110 1.00 67.44 82 TRP A N 1
ATOM 631 C CA . TRP A 1 82 ? 7.941 -1.416 -17.084 1.00 67.44 82 TRP A CA 1
ATOM 632 C C . TRP A 1 82 ? 8.241 -2.792 -17.660 1.00 67.44 82 TRP A C 1
ATOM 634 O O . TRP A 1 82 ? 7.358 -3.487 -18.160 1.00 67.44 82 TRP A O 1
ATOM 644 N N . GLU A 1 83 ? 9.484 -3.226 -17.503 1.00 71.62 83 GLU A N 1
ATOM 645 C CA . GLU A 1 83 ? 9.874 -4.606 -17.733 1.00 71.62 83 GLU A CA 1
ATOM 646 C C . GLU A 1 83 ? 9.680 -5.428 -16.464 1.00 71.62 83 GLU A C 1
ATOM 648 O O . GLU A 1 83 ? 9.984 -5.004 -15.341 1.00 71.62 83 GLU A O 1
ATOM 653 N N . ARG A 1 84 ? 9.163 -6.644 -16.654 1.00 64.50 84 ARG A N 1
ATOM 654 C CA . ARG A 1 84 ? 9.145 -7.662 -15.608 1.00 64.50 84 ARG A CA 1
ATOM 655 C C . ARG A 1 84 ? 10.586 -8.070 -15.351 1.00 64.50 84 ARG A C 1
ATOM 657 O O . ARG A 1 84 ? 11.209 -8.631 -16.249 1.00 64.50 84 ARG A O 1
ATOM 664 N N . VAL A 1 85 ? 11.093 -7.829 -14.143 1.00 68.12 85 VAL A N 1
ATOM 665 C CA . VAL A 1 85 ? 12.485 -8.181 -13.842 1.00 68.12 85 VAL A CA 1
ATOM 666 C C . VAL A 1 85 ? 12.602 -9.317 -12.836 1.00 68.12 85 VAL A C 1
ATOM 668 O O . VAL A 1 85 ? 13.424 -10.191 -13.078 1.00 68.12 85 VAL A O 1
ATOM 671 N N . VAL A 1 86 ? 11.755 -9.447 -11.809 1.00 73.75 86 VAL A N 1
ATOM 672 C CA . VAL A 1 86 ? 11.777 -10.652 -10.953 1.00 73.75 86 VAL A CA 1
ATOM 673 C C . VAL A 1 86 ? 10.411 -10.897 -10.308 1.00 73.75 86 VAL A C 1
ATOM 675 O O . VAL A 1 86 ? 9.789 -9.983 -9.772 1.00 73.75 86 VAL A O 1
ATOM 678 N N . ASP A 1 87 ? 9.947 -12.145 -10.356 1.00 71.19 87 ASP A N 1
ATOM 679 C CA . ASP A 1 87 ? 8.819 -12.633 -9.557 1.00 71.19 87 ASP A CA 1
ATOM 680 C C . ASP A 1 87 ? 9.397 -13.287 -8.296 1.00 71.19 87 ASP A C 1
ATOM 682 O O . ASP A 1 87 ? 10.056 -14.331 -8.376 1.00 71.19 87 ASP A O 1
ATOM 686 N N . HIS A 1 88 ? 9.234 -12.634 -7.146 1.00 76.56 88 HIS A N 1
ATOM 687 C CA . HIS A 1 88 ? 9.595 -13.208 -5.854 1.00 76.56 88 HIS A CA 1
ATOM 688 C C . HIS A 1 88 ? 8.349 -13.875 -5.254 1.00 76.56 88 HIS A C 1
ATOM 690 O O . HIS A 1 88 ? 7.233 -13.430 -5.484 1.00 76.56 88 HIS A O 1
ATOM 696 N N . ASP A 1 89 ? 8.525 -14.914 -4.429 1.00 83.38 89 ASP A N 1
ATOM 697 C CA . ASP A 1 89 ? 7.406 -15.698 -3.862 1.00 83.38 89 ASP A CA 1
ATOM 698 C C . ASP A 1 89 ? 6.336 -14.860 -3.114 1.00 83.38 89 ASP A C 1
ATOM 700 O O . ASP A 1 89 ? 5.213 -15.328 -2.940 1.00 83.38 89 ASP A O 1
ATOM 704 N N . SER A 1 90 ? 6.669 -13.641 -2.674 1.00 90.31 90 SER A N 1
ATOM 705 C CA . SER A 1 90 ? 5.807 -12.736 -1.899 1.00 90.31 90 SER A CA 1
ATOM 706 C C . SER A 1 90 ? 5.945 -11.252 -2.290 1.00 90.31 90 SER A C 1
ATOM 708 O O . SER A 1 90 ? 5.554 -10.360 -1.528 1.00 90.31 90 SER A O 1
ATOM 710 N N . LEU A 1 91 ? 6.535 -10.971 -3.456 1.00 91.12 91 LEU A N 1
ATOM 711 C CA . LEU A 1 91 ? 6.823 -9.615 -3.921 1.00 91.12 91 LEU A CA 1
ATOM 712 C C . LEU A 1 91 ? 6.968 -9.572 -5.444 1.00 91.12 91 LEU A C 1
ATOM 714 O O . LEU A 1 91 ? 7.669 -10.394 -6.030 1.00 91.12 91 LEU A O 1
ATOM 718 N N . TYR A 1 92 ? 6.398 -8.553 -6.082 1.00 91.12 92 TYR A N 1
ATOM 719 C CA . TYR A 1 92 ? 6.690 -8.266 -7.487 1.00 91.12 92 TYR A CA 1
ATOM 720 C C . TYR A 1 92 ? 7.776 -7.201 -7.617 1.00 91.12 92 TYR A C 1
ATOM 722 O O . TYR A 1 92 ? 7.672 -6.158 -6.972 1.00 91.12 92 TYR A O 1
ATOM 730 N N . GLU A 1 93 ? 8.768 -7.420 -8.486 1.00 92.00 93 GLU A N 1
ATOM 731 C CA . GLU A 1 93 ? 9.758 -6.408 -8.873 1.00 92.00 93 GLU A CA 1
ATOM 732 C C . GLU A 1 93 ? 9.563 -5.975 -10.330 1.00 92.00 93 GLU A C 1
ATOM 734 O O . GLU A 1 93 ? 9.557 -6.778 -11.271 1.00 92.00 93 GLU A O 1
ATOM 739 N N . GLY A 1 94 ? 9.453 -4.665 -10.500 1.00 88.88 94 GLY A N 1
ATOM 740 C CA . GLY A 1 94 ? 9.445 -3.979 -11.777 1.00 88.88 94 GLY A CA 1
ATOM 741 C C . GLY A 1 94 ? 10.679 -3.130 -11.959 1.00 88.88 94 GLY A C 1
ATOM 742 O O . GLY A 1 94 ? 11.140 -2.495 -11.010 1.00 88.88 94 GLY A O 1
ATOM 743 N N . LYS A 1 95 ? 11.151 -3.037 -13.198 1.00 86.69 95 LYS A N 1
ATOM 744 C CA . LYS A 1 95 ? 12.157 -2.051 -13.585 1.00 86.69 95 LYS A CA 1
ATOM 745 C C . LYS A 1 95 ? 11.647 -1.221 -14.753 1.00 86.69 95 LYS A C 1
ATOM 747 O O . LYS A 1 95 ? 11.071 -1.767 -15.688 1.00 86.69 95 LYS A O 1
ATOM 752 N N . SER A 1 96 ? 11.861 0.084 -14.696 1.00 80.38 96 SER A N 1
ATOM 753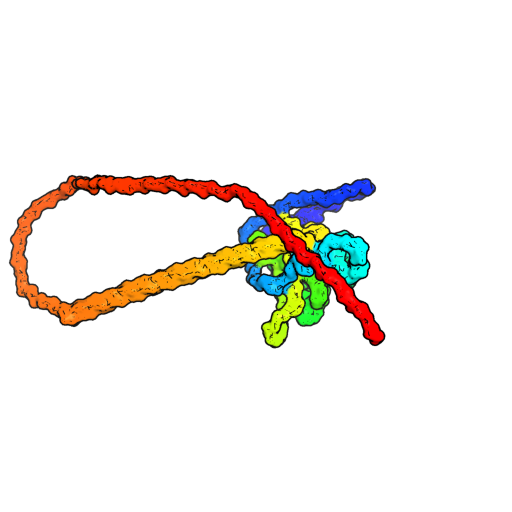 C CA . SER A 1 96 ? 11.610 0.953 -15.842 1.00 80.38 96 SER A CA 1
ATOM 754 C C . SER A 1 96 ? 12.648 0.719 -16.948 1.00 80.38 96 SER A C 1
ATOM 756 O O . SER A 1 96 ? 13.824 0.482 -16.667 1.00 80.38 96 SER A O 1
ATOM 758 N N . ARG A 1 97 ? 12.215 0.792 -18.210 1.00 74.00 97 ARG A N 1
ATOM 759 C CA . ARG A 1 97 ? 13.070 0.717 -19.407 1.00 74.00 97 ARG A CA 1
ATOM 760 C C . ARG A 1 97 ? 13.950 1.948 -19.568 1.00 74.00 97 ARG A C 1
ATOM 762 O O . ARG A 1 97 ? 15.119 1.826 -19.919 1.00 74.00 97 ARG A O 1
ATOM 769 N N . HIS A 1 98 ? 13.385 3.126 -19.316 1.00 66.12 98 HIS A N 1
ATOM 770 C CA . HIS A 1 98 ? 14.035 4.409 -19.591 1.00 66.12 98 HIS A CA 1
ATOM 771 C C . HIS A 1 98 ? 14.634 5.049 -18.345 1.00 66.12 98 HIS A C 1
ATOM 773 O O . HIS A 1 98 ? 15.581 5.829 -18.434 1.00 66.12 98 HIS A O 1
ATOM 779 N N . THR A 1 99 ? 14.113 4.700 -17.170 1.00 68.62 99 THR A N 1
ATOM 780 C CA . THR A 1 99 ? 14.641 5.185 -15.900 1.00 68.62 99 THR A CA 1
ATOM 781 C C . THR A 1 99 ? 15.312 4.037 -15.159 1.00 68.62 99 THR A C 1
ATOM 783 O O . THR A 1 99 ? 14.852 2.902 -15.168 1.00 68.62 99 THR A O 1
ATOM 786 N N . ASN A 1 100 ? 16.401 4.310 -14.443 1.00 75.88 100 ASN A N 1
ATOM 787 C CA . ASN A 1 100 ? 17.016 3.317 -13.552 1.00 75.88 100 ASN A CA 1
ATOM 788 C C . ASN A 1 100 ? 16.214 3.133 -12.245 1.00 75.88 100 ASN A C 1
ATOM 790 O O . ASN A 1 100 ? 16.796 2.821 -11.208 1.00 75.88 100 ASN A O 1
ATOM 794 N N . LYS A 1 101 ? 14.897 3.382 -12.265 1.00 81.00 101 LYS A N 1
ATOM 795 C CA . LYS A 1 101 ? 14.020 3.229 -11.103 1.00 81.00 101 LYS A CA 1
ATOM 796 C C . LYS A 1 101 ? 13.460 1.816 -11.055 1.00 81.00 101 LYS A C 1
ATOM 798 O O . LYS A 1 101 ? 13.021 1.278 -12.078 1.00 81.00 101 LYS A O 1
ATOM 803 N N . LYS A 1 102 ? 13.418 1.249 -9.853 1.00 90.69 102 LYS A N 1
ATOM 804 C CA . LYS A 1 102 ? 12.664 0.031 -9.583 1.00 90.69 102 LYS A CA 1
ATOM 805 C C . LYS A 1 102 ? 11.387 0.344 -8.824 1.00 90.69 102 LYS A C 1
ATOM 807 O O . LYS A 1 102 ? 11.250 1.394 -8.193 1.00 90.69 102 LYS A O 1
ATOM 812 N N . ALA A 1 103 ? 10.459 -0.593 -8.896 1.00 92.06 103 ALA A N 1
ATOM 813 C CA . ALA A 1 103 ? 9.242 -0.579 -8.117 1.00 92.06 103 ALA A CA 1
ATOM 814 C C . ALA A 1 103 ? 8.954 -1.968 -7.558 1.00 92.06 103 ALA A C 1
ATOM 816 O O . ALA A 1 103 ? 9.239 -2.984 -8.197 1.00 92.06 103 ALA A O 1
ATOM 817 N N . PHE A 1 104 ? 8.384 -1.987 -6.360 1.00 94.56 104 PHE A N 1
ATOM 818 C CA . PHE A 1 104 ? 8.150 -3.190 -5.583 1.00 94.56 104 PHE A CA 1
ATOM 819 C C . PHE A 1 104 ? 6.708 -3.221 -5.079 1.00 94.56 104 PHE A C 1
ATOM 821 O O . PHE A 1 104 ? 6.265 -2.288 -4.408 1.00 94.56 104 PHE A O 1
ATOM 828 N N . TRP A 1 105 ? 5.983 -4.299 -5.375 1.00 95.62 105 TRP A N 1
ATOM 829 C CA . TRP A 1 105 ? 4.593 -4.496 -4.952 1.00 95.62 105 TRP A CA 1
ATOM 830 C C . TRP A 1 105 ? 4.514 -5.655 -3.970 1.00 95.62 105 TRP A C 1
ATOM 832 O O . TRP A 1 105 ? 4.734 -6.806 -4.353 1.00 95.62 105 TRP A O 1
ATOM 842 N N . ALA A 1 106 ? 4.210 -5.350 -2.707 1.00 96.19 106 ALA A N 1
ATOM 843 C CA . ALA A 1 106 ? 4.051 -6.360 -1.665 1.00 96.19 106 ALA A CA 1
ATOM 844 C C . ALA A 1 106 ? 2.860 -7.259 -1.993 1.00 96.19 106 ALA A C 1
ATOM 846 O O . ALA A 1 106 ? 1.803 -6.751 -2.358 1.00 96.19 106 ALA A O 1
ATOM 847 N N . PHE A 1 107 ? 2.990 -8.577 -1.849 1.00 95.25 107 PHE A N 1
ATOM 848 C CA . PHE A 1 107 ? 1.844 -9.474 -2.009 1.00 95.25 107 PHE A CA 1
ATOM 849 C C . PHE A 1 107 ? 0.936 -9.441 -0.772 1.00 95.25 107 PHE A C 1
ATOM 851 O O . PHE A 1 107 ? 1.411 -9.151 0.334 1.00 95.25 107 PHE A O 1
ATOM 858 N N . PRO A 1 108 ? -0.353 -9.792 -0.912 1.00 95.38 108 PRO A N 1
ATOM 859 C CA . PRO A 1 108 ? -1.210 -10.059 0.236 1.00 95.38 108 PRO A CA 1
ATOM 860 C C . PRO A 1 108 ? -0.588 -11.101 1.180 1.00 95.38 108 PRO A C 1
ATOM 862 O O . PRO A 1 108 ? -0.015 -12.094 0.740 1.00 95.38 108 PRO A O 1
ATOM 865 N N . GLY A 1 109 ? -0.684 -10.871 2.487 1.00 94.75 109 GLY A N 1
ATOM 866 C CA . GLY A 1 109 ? -0.065 -11.679 3.538 1.00 94.75 109 GLY A CA 1
ATOM 867 C C . GLY A 1 109 ? 1.434 -11.438 3.748 1.00 94.75 109 GLY A C 1
ATOM 868 O O . GLY A 1 109 ? 2.007 -12.047 4.651 1.00 94.75 109 GLY A O 1
ATOM 869 N N . SER A 1 110 ? 2.077 -10.570 2.960 1.00 95.38 110 SER A N 1
ATOM 870 C CA . SER A 1 110 ? 3.512 -10.295 3.087 1.00 95.38 110 SER A CA 1
ATOM 871 C C . SER A 1 110 ? 3.812 -9.032 3.893 1.00 95.38 110 SER A C 1
ATOM 873 O O . SER A 1 110 ? 3.066 -8.049 3.863 1.00 95.38 110 SER A O 1
ATOM 875 N N . ARG A 1 111 ? 4.938 -9.054 4.607 1.00 96.50 111 ARG A N 1
ATOM 876 C CA . ARG A 1 111 ? 5.471 -7.904 5.337 1.00 96.50 111 ARG A CA 1
ATOM 877 C C . ARG A 1 111 ? 6.959 -7.788 5.075 1.00 96.50 111 ARG A C 1
ATOM 879 O O . ARG A 1 111 ? 7.685 -8.766 5.236 1.00 96.50 111 ARG A O 1
ATOM 886 N N . TRP A 1 112 ? 7.396 -6.597 4.701 1.00 96.88 112 TRP A N 1
ATOM 887 C CA . TRP A 1 112 ? 8.760 -6.303 4.290 1.00 96.88 112 TRP A CA 1
ATOM 888 C C . TRP A 1 112 ? 9.294 -5.116 5.075 1.00 96.88 112 TRP A C 1
ATOM 890 O O . TRP A 1 112 ? 8.629 -4.090 5.154 1.00 96.88 112 TRP A O 1
ATOM 900 N N . GLN A 1 113 ? 10.491 -5.232 5.627 1.00 96.25 113 GLN A N 1
ATOM 901 C CA . GLN A 1 113 ? 11.215 -4.126 6.234 1.00 96.25 113 GLN A CA 1
ATOM 902 C C . GLN A 1 113 ? 12.113 -3.469 5.191 1.00 96.25 113 GLN A C 1
ATOM 904 O O . GLN A 1 113 ? 12.829 -4.154 4.462 1.00 96.25 113 GLN A O 1
ATOM 909 N N . VAL A 1 114 ? 12.052 -2.144 5.109 1.00 95.88 114 VAL A N 1
ATOM 910 C CA . VAL A 1 114 ? 12.963 -1.341 4.297 1.00 95.88 114 VAL A CA 1
ATOM 911 C C . VAL A 1 114 ? 14.122 -0.919 5.189 1.00 95.88 114 VAL A C 1
ATOM 913 O O . VAL A 1 114 ? 13.945 -0.155 6.138 1.00 95.88 114 VAL A O 1
ATOM 916 N N . GLU A 1 115 ? 15.302 -1.437 4.886 1.00 94.56 115 GLU A N 1
ATOM 917 C CA . GLU A 1 115 ? 16.529 -1.130 5.610 1.00 94.56 115 GLU A CA 1
ATOM 918 C C . GLU A 1 115 ? 17.033 0.291 5.284 1.00 94.56 115 GLU A C 1
ATOM 920 O O . GLU A 1 115 ? 16.647 0.873 4.262 1.00 94.56 115 GLU A O 1
ATOM 925 N N . PRO A 1 116 ? 17.909 0.883 6.119 1.00 91.62 116 PRO A N 1
ATOM 926 C CA . PRO A 1 116 ? 18.459 2.221 5.882 1.00 91.62 116 PRO A CA 1
ATOM 927 C C . PRO A 1 116 ? 19.258 2.366 4.579 1.00 91.62 116 PRO A C 1
ATOM 929 O O . PRO A 1 116 ? 19.378 3.472 4.063 1.00 91.62 116 PRO A O 1
ATOM 932 N N . ASP A 1 117 ? 19.801 1.274 4.038 1.00 90.94 117 ASP A N 1
ATOM 933 C CA . ASP A 1 117 ? 20.467 1.241 2.728 1.00 90.94 117 ASP A CA 1
ATOM 934 C C . ASP A 1 117 ? 19.477 1.084 1.555 1.00 90.94 117 ASP A C 1
ATOM 936 O O . ASP A 1 117 ? 19.852 1.201 0.387 1.00 90.94 117 ASP A O 1
ATOM 940 N N . GLY A 1 118 ? 18.196 0.866 1.862 1.00 92.62 118 GLY A N 1
ATOM 941 C CA . GLY A 1 118 ? 17.119 0.630 0.914 1.00 92.62 118 GLY A CA 1
ATOM 942 C C . GLY A 1 118 ? 16.841 -0.839 0.623 1.00 92.62 118 GLY A C 1
ATOM 943 O O . GLY A 1 118 ? 15.846 -1.108 -0.053 1.00 92.62 118 GLY A O 1
ATOM 944 N N . ALA A 1 119 ? 17.647 -1.779 1.128 1.00 95.00 119 ALA A N 1
ATOM 945 C CA . ALA A 1 119 ? 17.398 -3.204 0.952 1.00 95.00 119 ALA A CA 1
ATOM 946 C C . ALA A 1 119 ? 16.051 -3.613 1.566 1.00 95.00 119 ALA A C 1
ATOM 948 O O . ALA A 1 119 ? 15.577 -3.028 2.539 1.00 95.00 119 ALA A O 1
ATOM 949 N N . LEU A 1 120 ? 15.421 -4.634 0.985 1.00 95.94 120 LEU A N 1
ATOM 950 C CA . LEU A 1 120 ? 14.139 -5.148 1.461 1.00 95.94 120 LEU A CA 1
ATOM 951 C C . LEU A 1 120 ? 14.362 -6.476 2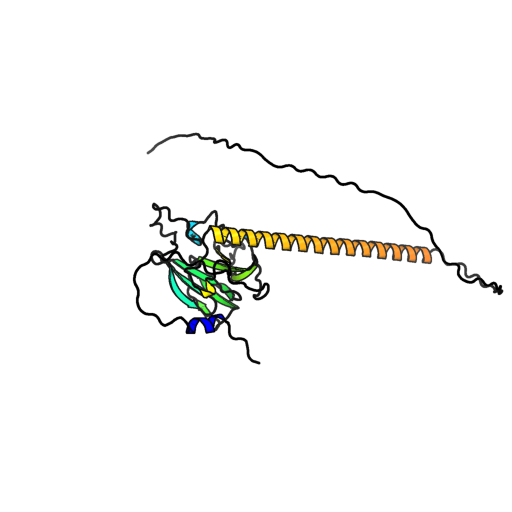.171 1.00 95.94 120 LEU A C 1
ATOM 953 O O . LEU A 1 120 ? 14.837 -7.430 1.555 1.00 95.94 120 LEU A O 1
ATOM 957 N N . HIS A 1 121 ? 13.981 -6.554 3.438 1.00 95.81 121 HIS A N 1
ATOM 958 C CA . HIS A 1 121 ? 14.038 -7.775 4.230 1.00 95.81 121 HIS A CA 1
ATOM 959 C C . HIS A 1 121 ? 12.623 -8.305 4.453 1.00 95.81 121 HIS A C 1
ATOM 961 O O . HIS A 1 121 ? 11.774 -7.633 5.036 1.00 95.81 121 HIS A O 1
ATOM 967 N N . GLN A 1 122 ? 12.343 -9.515 3.976 1.00 95.69 122 GLN A N 1
ATOM 968 C CA . GLN A 1 122 ? 11.060 -10.156 4.240 1.00 95.69 122 GLN A CA 1
ATOM 969 C C . GLN A 1 122 ? 10.932 -10.498 5.730 1.00 95.69 122 GLN A C 1
ATOM 971 O O . GLN A 1 122 ? 11.743 -11.252 6.257 1.00 95.69 122 GLN A O 1
ATOM 976 N N . LEU A 1 123 ? 9.889 -9.994 6.387 1.00 94.25 123 LEU A N 1
ATOM 977 C CA . LEU A 1 123 ? 9.519 -10.342 7.762 1.00 94.25 123 LEU A CA 1
ATOM 978 C C . LEU A 1 123 ? 8.399 -11.391 7.802 1.00 94.25 123 LEU A C 1
ATOM 980 O O . LEU A 1 123 ? 8.400 -12.276 8.654 1.00 94.25 123 LEU A O 1
ATOM 984 N N . GLU A 1 124 ? 7.424 -11.285 6.893 1.00 93.81 124 GLU A N 1
ATOM 985 C CA . GLU A 1 124 ? 6.295 -12.218 6.768 1.00 93.81 124 GLU A CA 1
ATOM 986 C C . GLU A 1 124 ? 5.951 -12.471 5.291 1.00 93.81 124 GLU A C 1
ATOM 988 O O . GLU A 1 124 ? 6.256 -11.660 4.413 1.00 93.81 124 GLU A O 1
ATOM 993 N N . GLY A 1 125 ? 5.288 -13.592 5.009 1.00 90.00 125 GLY A N 1
ATOM 994 C CA . GLY A 1 125 ? 4.788 -13.958 3.682 1.00 90.00 125 GLY A CA 1
ATOM 995 C C . GLY A 1 125 ? 5.324 -15.299 3.186 1.00 90.00 125 GLY A C 1
ATOM 996 O O . GLY A 1 125 ? 6.142 -15.943 3.841 1.00 90.00 125 GLY A O 1
ATOM 997 N N . ASP A 1 126 ? 4.851 -15.711 2.014 1.00 85.62 126 ASP A N 1
ATOM 998 C CA . ASP A 1 126 ? 5.255 -16.971 1.394 1.00 85.62 126 ASP A CA 1
ATOM 999 C C . ASP A 1 126 ? 6.728 -16.960 0.948 1.00 85.62 126 ASP A C 1
ATOM 1001 O O . ASP A 1 126 ? 7.321 -15.915 0.673 1.00 85.62 126 ASP A O 1
ATOM 1005 N N . GLY A 1 127 ? 7.317 -18.155 0.858 1.00 80.44 127 GLY A N 1
ATOM 1006 C CA . GLY A 1 127 ? 8.704 -18.355 0.434 1.00 80.44 127 GLY A CA 1
ATOM 1007 C C . GLY A 1 127 ? 9.704 -18.465 1.588 1.00 80.44 127 GLY A C 1
ATOM 1008 O O . GLY A 1 127 ? 9.355 -18.461 2.766 1.00 80.44 127 GLY A O 1
ATOM 1009 N N . LYS A 1 128 ? 10.981 -18.644 1.236 1.00 77.75 128 LYS A N 1
ATOM 1010 C CA . LYS A 1 128 ? 12.081 -18.533 2.206 1.00 77.75 128 LYS A CA 1
ATOM 1011 C C . LYS A 1 128 ? 12.307 -17.053 2.500 1.00 77.75 128 LYS A C 1
ATOM 1013 O O . LYS A 1 128 ? 12.251 -16.272 1.556 1.00 77.75 128 LYS A O 1
ATOM 1018 N N . LEU A 1 129 ? 12.619 -16.712 3.754 1.00 75.25 129 LEU A N 1
ATOM 1019 C CA . LEU A 1 129 ? 13.036 -15.358 4.130 1.00 75.25 129 LEU A CA 1
ATOM 1020 C C . LEU A 1 129 ? 14.156 -14.901 3.193 1.00 75.25 129 LEU A C 1
ATOM 1022 O O . LEU A 1 129 ? 15.161 -15.600 3.022 1.00 75.25 129 LEU A O 1
ATOM 1026 N N . LYS A 1 130 ? 13.935 -13.762 2.542 1.00 83.31 130 LYS A N 1
ATOM 1027 C CA . LYS A 1 130 ? 14.815 -13.216 1.514 1.00 83.31 130 LYS A CA 1
ATOM 1028 C C . LYS A 1 130 ? 15.157 -11.774 1.831 1.00 83.31 130 LYS A C 1
ATOM 1030 O O . LYS A 1 130 ? 14.318 -11.004 2.301 1.00 83.31 130 LYS A O 1
ATOM 1035 N N . GLN A 1 131 ? 16.387 -11.427 1.483 1.00 92.00 131 GLN A N 1
ATOM 1036 C CA . GLN A 1 131 ? 16.803 -10.054 1.286 1.00 92.00 131 GLN A CA 1
ATOM 1037 C C . GLN A 1 131 ? 16.783 -9.771 -0.217 1.00 92.00 131 GLN A C 1
ATOM 1039 O O . GLN A 1 131 ? 17.373 -10.517 -1.002 1.00 92.00 131 GLN A O 1
ATOM 1044 N N . VAL A 1 132 ? 16.088 -8.714 -0.623 1.00 92.75 132 VAL A N 1
ATOM 1045 C CA . VAL A 1 132 ? 16.027 -8.252 -2.011 1.00 92.75 132 VAL A CA 1
ATOM 1046 C C . VAL A 1 132 ? 16.796 -6.944 -2.116 1.00 92.75 132 VAL A C 1
ATOM 1048 O O . VAL A 1 132 ? 16.607 -6.023 -1.320 1.00 92.75 132 VAL A O 1
ATOM 1051 N N . LYS A 1 133 ? 17.686 -6.865 -3.109 1.00 92.81 133 LYS A N 1
ATOM 1052 C CA . LYS A 1 133 ? 18.470 -5.660 -3.375 1.00 92.81 133 LYS A CA 1
ATOM 1053 C C . LYS A 1 133 ? 17.573 -4.575 -3.974 1.00 92.81 133 LYS A C 1
ATOM 1055 O O . LYS A 1 133 ? 17.102 -4.709 -5.106 1.00 92.81 133 LYS A O 1
ATOM 1060 N N . ALA A 1 134 ? 17.423 -3.488 -3.236 1.00 92.69 134 ALA A N 1
ATOM 1061 C CA . ALA A 1 134 ? 16.675 -2.301 -3.618 1.00 92.69 134 ALA A CA 1
ATOM 1062 C C . ALA A 1 134 ? 17.405 -1.048 -3.121 1.00 92.69 134 ALA A C 1
ATOM 1064 O O . ALA A 1 134 ? 18.372 -1.140 -2.366 1.00 92.69 134 ALA A O 1
ATOM 1065 N N . GLU A 1 135 ? 16.949 0.112 -3.572 1.00 92.06 135 GLU A N 1
ATOM 1066 C CA . GLU A 1 135 ? 17.454 1.418 -3.172 1.00 92.06 135 GLU A CA 1
ATOM 1067 C C . GLU A 1 135 ? 16.360 2.229 -2.457 1.00 92.06 135 GLU A C 1
ATOM 1069 O O . GLU A 1 135 ? 15.152 2.014 -2.625 1.00 92.06 135 GLU A O 1
ATOM 1074 N N . LEU A 1 136 ? 16.770 3.230 -1.672 1.00 90.31 136 LEU A N 1
ATOM 1075 C CA . LEU A 1 136 ? 15.827 4.116 -0.976 1.00 90.31 136 LEU A CA 1
ATOM 1076 C C . LEU A 1 136 ? 14.888 4.845 -1.946 1.00 90.31 136 LEU A C 1
ATOM 1078 O O . LEU A 1 136 ? 13.705 4.998 -1.649 1.00 90.31 136 LEU A O 1
ATOM 1082 N N . LYS A 1 137 ? 15.398 5.228 -3.124 1.00 88.81 137 LYS A N 1
ATOM 1083 C CA . LYS A 1 137 ? 14.644 5.926 -4.177 1.00 88.81 137 LYS A CA 1
ATOM 1084 C C . LYS A 1 137 ? 13.634 5.045 -4.921 1.00 88.81 137 LYS A C 1
ATOM 1086 O O . LYS A 1 137 ? 12.821 5.581 -5.674 1.00 88.81 137 LYS A O 1
ATOM 1091 N N . ASP A 1 138 ? 13.721 3.724 -4.765 1.00 91.75 138 ASP A N 1
ATOM 1092 C CA . ASP A 1 138 ? 12.831 2.797 -5.456 1.00 91.75 138 ASP A CA 1
ATOM 1093 C C . ASP A 1 138 ? 11.415 2.879 -4.890 1.00 91.75 138 ASP A C 1
ATOM 1095 O O . ASP A 1 138 ? 11.209 3.064 -3.687 1.00 91.75 138 ASP A O 1
ATOM 1099 N N . LEU A 1 139 ? 10.431 2.711 -5.765 1.00 92.88 139 LEU A N 1
ATOM 1100 C CA . LEU A 1 139 ? 9.023 2.848 -5.422 1.00 92.88 139 LEU A CA 1
ATOM 1101 C C . LEU A 1 139 ? 8.529 1.586 -4.716 1.00 92.88 139 LEU A C 1
ATOM 1103 O O . LEU A 1 139 ? 8.919 0.468 -5.047 1.00 92.88 139 LEU A O 1
ATOM 1107 N N . LYS A 1 140 ? 7.671 1.759 -3.717 1.00 95.38 140 LYS A N 1
ATOM 1108 C CA . LYS A 1 140 ? 7.188 0.674 -2.856 1.00 95.38 140 LYS A CA 1
ATOM 1109 C C . LYS A 1 140 ? 5.680 0.820 -2.731 1.00 95.38 140 LYS A C 1
ATOM 1111 O O . LYS A 1 140 ? 5.214 1.931 -2.481 1.00 95.38 140 LYS A O 1
ATOM 1116 N N . TYR A 1 141 ? 4.932 -0.259 -2.938 1.00 96.56 141 TYR A N 1
ATOM 1117 C CA . TYR A 1 141 ? 3.470 -0.244 -2.950 1.00 96.56 141 TYR A CA 1
ATOM 1118 C C . TYR A 1 141 ? 2.905 -1.296 -2.006 1.00 96.56 141 TYR A C 1
ATOM 1120 O O . TYR A 1 141 ? 3.171 -2.492 -2.158 1.00 96.56 141 TYR A O 1
ATOM 1128 N N . ASP A 1 142 ? 2.083 -0.833 -1.072 1.00 97.94 142 ASP A N 1
ATOM 11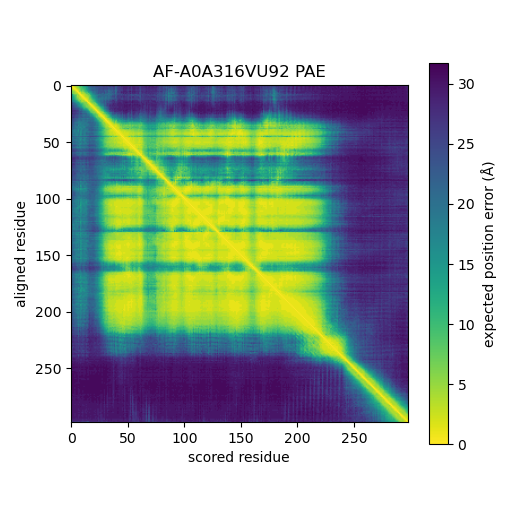29 C CA . ASP A 1 142 ? 1.331 -1.700 -0.175 1.00 97.94 142 ASP A CA 1
ATOM 1130 C C . ASP A 1 142 ? 0.095 -2.259 -0.888 1.00 97.94 142 ASP A C 1
ATOM 1132 O O . ASP A 1 142 ? -0.593 -1.552 -1.632 1.00 97.94 142 ASP A O 1
ATOM 1136 N N . ALA A 1 143 ? -0.192 -3.531 -0.626 1.00 97.38 143 ALA A N 1
ATOM 1137 C CA . ALA A 1 143 ? -1.398 -4.199 -1.092 1.00 97.38 143 ALA A CA 1
ATOM 1138 C C . ALA A 1 143 ? -2.575 -3.850 -0.182 1.00 97.38 143 ALA A C 1
ATOM 1140 O O . ALA A 1 143 ? -2.484 -3.973 1.045 1.00 97.38 143 ALA A O 1
ATOM 1141 N N . VAL A 1 144 ? -3.696 -3.464 -0.784 1.00 97.75 144 VAL A N 1
ATOM 1142 C CA . VAL A 1 144 ? -4.922 -3.067 -0.092 1.00 97.75 144 VAL A CA 1
ATOM 1143 C C . VAL A 1 144 ? -6.084 -3.938 -0.545 1.00 97.75 144 VAL A C 1
ATOM 1145 O O . VAL A 1 144 ? -6.202 -4.271 -1.716 1.00 97.75 144 VAL A O 1
ATOM 1148 N N . HIS A 1 145 ? -6.959 -4.290 0.390 1.00 96.69 145 HIS A N 1
ATOM 1149 C CA . HIS A 1 145 ? -8.219 -4.975 0.127 1.00 96.69 145 HIS A CA 1
ATOM 1150 C C . HIS A 1 145 ? -9.322 -4.323 0.951 1.00 96.69 145 HIS A C 1
ATOM 1152 O O . HIS A 1 145 ? -9.197 -4.223 2.174 1.00 96.69 145 HIS A O 1
ATOM 1158 N N . LYS A 1 146 ? -10.388 -3.834 0.306 1.00 94.12 146 LYS A N 1
ATOM 1159 C CA . LYS A 1 146 ? -11.551 -3.226 0.994 1.00 94.12 146 LYS A CA 1
ATOM 1160 C C . LYS A 1 146 ? -11.149 -2.128 1.997 1.00 94.12 146 LYS A C 1
ATOM 1162 O O . LYS A 1 146 ? -11.681 -2.018 3.106 1.00 94.12 146 LYS A O 1
ATOM 1167 N N . GLY A 1 147 ? -10.162 -1.313 1.613 1.00 94.75 147 GLY A N 1
ATOM 1168 C CA . GLY A 1 147 ? -9.606 -0.229 2.430 1.00 94.75 147 GLY A CA 1
ATOM 1169 C C . GLY A 1 147 ? -8.682 -0.667 3.580 1.00 94.75 147 GLY A C 1
ATOM 1170 O O . GLY A 1 147 ? -8.285 0.173 4.397 1.00 94.75 147 GLY A O 1
ATOM 1171 N N . GLN A 1 148 ? -8.325 -1.946 3.676 1.00 96.62 148 GLN A N 1
ATOM 1172 C CA . GLN A 1 148 ? -7.390 -2.486 4.667 1.00 96.62 148 GLN A CA 1
ATOM 1173 C C . GLN A 1 148 ? -6.064 -2.870 4.015 1.00 96.62 148 GLN A C 1
ATOM 1175 O O . GLN A 1 148 ? -6.051 -3.416 2.921 1.00 96.62 148 GLN A O 1
ATOM 1180 N N . VAL A 1 149 ? -4.945 -2.599 4.690 1.00 97.44 149 VAL A N 1
ATOM 1181 C CA . VAL A 1 149 ? -3.621 -2.996 4.194 1.00 97.44 149 VAL A CA 1
ATOM 1182 C C . VAL A 1 149 ? -3.429 -4.477 4.479 1.00 97.44 149 VAL A C 1
ATOM 1184 O O . VAL A 1 149 ? -3.483 -4.895 5.634 1.00 97.44 149 VAL A O 1
ATOM 1187 N N . VAL A 1 150 ? -3.209 -5.255 3.428 1.00 97.12 150 VAL A N 1
ATOM 1188 C CA . VAL A 1 150 ? -3.049 -6.712 3.482 1.00 97.12 150 VAL A CA 1
ATOM 1189 C C . VAL A 1 150 ? -1.672 -7.171 3.023 1.00 97.12 150 VAL A C 1
ATOM 1191 O O . VAL A 1 150 ? -1.357 -8.340 3.178 1.00 97.12 150 VAL A O 1
ATOM 1194 N N . GLY A 1 151 ? -0.826 -6.278 2.516 1.00 97.31 151 GLY A N 1
ATOM 1195 C CA . GLY A 1 151 ? 0.603 -6.509 2.301 1.00 97.31 151 GLY A CA 1
ATOM 1196 C C . GLY A 1 151 ? 1.359 -5.201 2.494 1.00 97.31 151 GLY A C 1
ATOM 1197 O O . GLY A 1 151 ? 0.879 -4.164 2.036 1.00 97.31 151 GLY A O 1
ATOM 1198 N N . ARG A 1 152 ? 2.486 -5.221 3.214 1.00 97.19 152 ARG A N 1
ATOM 1199 C CA . ARG A 1 152 ? 3.076 -3.991 3.771 1.00 97.19 152 ARG A CA 1
ATOM 1200 C C . ARG A 1 152 ? 4.591 -3.885 3.617 1.00 97.19 152 ARG A C 1
ATOM 1202 O O . ARG A 1 152 ? 5.311 -4.831 3.927 1.00 97.19 152 ARG A O 1
ATOM 1209 N N . PHE A 1 153 ? 5.053 -2.675 3.308 1.00 97.19 153 PHE A N 1
ATOM 1210 C CA . PHE A 1 153 ? 6.404 -2.194 3.583 1.00 97.19 153 PHE A CA 1
ATOM 1211 C C . PHE A 1 153 ? 6.462 -1.369 4.877 1.00 97.19 153 PHE A C 1
ATOM 1213 O O . PHE A 1 153 ? 5.705 -0.410 5.068 1.00 97.19 153 PHE A O 1
ATOM 1220 N N . GLU A 1 154 ? 7.377 -1.729 5.769 1.00 95.19 154 GLU A N 1
ATOM 1221 C CA . GLU A 1 154 ? 7.768 -0.956 6.944 1.00 95.19 154 GLU A CA 1
ATOM 1222 C C . GLU A 1 154 ? 8.923 -0.037 6.550 1.00 95.19 154 GLU A C 1
ATOM 1224 O O . GLU A 1 154 ? 10.024 -0.497 6.251 1.00 95.19 154 GLU A O 1
ATOM 1229 N N . LEU A 1 155 ? 8.646 1.265 6.487 1.00 92.88 155 LEU A N 1
ATOM 1230 C CA . LEU A 1 155 ? 9.649 2.270 6.151 1.00 92.88 155 LEU A CA 1
ATOM 1231 C C . LEU A 1 155 ? 10.591 2.489 7.346 1.00 92.88 155 LEU A C 1
ATOM 1233 O O . LEU A 1 155 ? 10.139 2.398 8.494 1.00 92.88 155 LEU A O 1
ATOM 1237 N N . PRO A 1 156 ? 11.878 2.803 7.109 1.00 90.06 156 PRO A N 1
ATOM 1238 C CA . PRO A 1 156 ? 12.788 3.128 8.192 1.00 90.06 156 PRO A CA 1
ATOM 1239 C C . PRO A 1 156 ? 12.257 4.347 8.944 1.00 90.06 156 PRO A C 1
ATOM 1241 O O . PRO A 1 156 ? 11.716 5.288 8.356 1.00 90.06 156 PRO A O 1
ATOM 1244 N N . LYS A 1 157 ? 12.400 4.327 10.265 1.00 83.94 157 LYS A N 1
ATOM 1245 C CA . LYS A 1 157 ? 12.072 5.481 11.099 1.00 83.94 157 LYS A CA 1
ATOM 1246 C C . LYS A 1 157 ? 13.234 6.460 11.045 1.00 83.94 157 LYS A C 1
ATOM 1248 O O . LYS A 1 157 ? 14.389 6.038 11.074 1.00 83.94 157 LYS A O 1
ATOM 1253 N N . ASP A 1 158 ? 12.930 7.750 10.988 1.00 78.25 158 ASP A N 1
ATOM 1254 C CA . ASP A 1 158 ? 13.950 8.771 11.197 1.00 78.25 158 ASP A CA 1
ATOM 1255 C C . ASP A 1 158 ? 14.533 8.597 12.617 1.00 78.25 158 ASP A C 1
ATOM 1257 O O . ASP A 1 158 ? 13.757 8.554 13.579 1.00 78.25 158 ASP A O 1
ATOM 1261 N N . PRO A 1 159 ? 15.863 8.471 12.791 1.00 74.75 159 PRO A N 1
ATOM 1262 C CA . PRO A 1 159 ? 16.483 8.404 14.114 1.00 74.75 159 PRO A CA 1
ATOM 1263 C C . PRO A 1 159 ? 16.165 9.622 14.996 1.00 74.75 159 PRO A C 1
ATOM 1265 O O . PRO A 1 159 ? 16.193 9.501 16.219 1.00 74.75 159 PRO A O 1
ATOM 1268 N N . ALA A 1 160 ? 15.813 10.771 14.408 1.00 78.12 160 ALA A N 1
ATOM 1269 C CA . ALA A 1 160 ? 15.352 11.954 15.135 1.00 78.12 160 ALA A CA 1
ATOM 1270 C C . ALA A 1 160 ? 13.865 11.889 15.549 1.00 78.12 160 ALA A C 1
ATOM 1272 O O . ALA A 1 160 ? 13.352 12.826 16.159 1.00 78.12 160 ALA A O 1
ATOM 1273 N N . GLY A 1 161 ? 13.149 10.813 15.201 1.00 69.44 161 GLY A N 1
ATOM 1274 C CA . GLY A 1 161 ? 11.705 10.683 15.412 1.00 69.44 161 GLY A CA 1
ATOM 1275 C C . GLY A 1 161 ? 10.860 11.563 14.484 1.00 69.44 161 GLY A C 1
ATOM 1276 O O . GLY A 1 161 ? 9.651 11.673 14.684 1.00 69.44 161 GLY A O 1
ATOM 1277 N N . GLY A 1 162 ? 11.486 12.197 13.489 1.00 64.50 162 GLY A N 1
ATOM 1278 C CA . GLY A 1 162 ? 10.817 12.989 12.465 1.00 64.50 162 GLY A CA 1
ATOM 1279 C C . GLY A 1 162 ? 10.034 12.137 11.455 1.00 64.50 162 GLY A C 1
ATOM 1280 O O . GLY A 1 162 ? 10.194 10.915 11.390 1.00 64.50 162 GLY A O 1
ATOM 1281 N N . PRO A 1 163 ? 9.160 12.762 10.648 1.00 59.31 163 PRO A N 1
ATOM 1282 C CA . PRO A 1 163 ? 8.481 12.070 9.561 1.00 59.31 163 PRO A CA 1
ATOM 1283 C C . PRO A 1 163 ? 9.503 11.590 8.526 1.00 59.31 163 PRO A C 1
ATOM 1285 O O . PRO A 1 163 ? 10.274 12.387 7.987 1.00 59.31 163 PRO A O 1
ATOM 1288 N N . THR A 1 164 ? 9.494 10.291 8.219 1.00 67.62 164 THR A N 1
ATOM 1289 C CA . THR A 1 164 ? 10.372 9.732 7.190 1.00 67.62 164 THR A CA 1
ATOM 1290 C C . THR A 1 164 ? 10.087 10.422 5.850 1.00 67.62 164 THR A C 1
ATOM 1292 O O . THR A 1 164 ? 8.945 10.483 5.397 1.00 67.62 164 THR A O 1
ATOM 1295 N N . MET A 1 165 ? 11.131 10.934 5.189 1.00 78.88 165 MET A N 1
ATOM 1296 C CA . MET A 1 165 ? 11.031 11.525 3.839 1.00 78.88 165 MET A CA 1
ATOM 1297 C C . MET A 1 165 ? 10.558 10.506 2.790 1.00 78.88 165 MET A C 1
ATOM 1299 O O . MET A 1 165 ? 10.059 10.870 1.726 1.00 78.88 165 MET A O 1
ATOM 1303 N N . LEU A 1 166 ? 10.725 9.217 3.088 1.00 87.19 166 LEU A N 1
ATOM 1304 C CA . LEU A 1 166 ? 10.254 8.125 2.256 1.00 87.19 166 LEU A CA 1
ATOM 1305 C C . LEU A 1 166 ? 8.748 7.987 2.412 1.00 87.19 166 LEU A C 1
ATOM 1307 O O . LEU A 1 166 ? 8.222 7.907 3.518 1.00 87.19 166 LEU A O 1
ATOM 1311 N N . ARG A 1 167 ? 8.074 7.903 1.274 1.00 92.00 167 ARG A N 1
ATOM 1312 C CA . ARG A 1 167 ? 6.660 7.567 1.197 1.00 92.00 167 ARG A CA 1
ATOM 1313 C C . ARG A 1 167 ? 6.484 6.324 0.344 1.00 92.00 167 ARG A C 1
ATOM 1315 O O . ARG A 1 167 ? 7.409 5.884 -0.334 1.00 92.00 167 ARG A O 1
ATOM 1322 N N . LYS A 1 168 ? 5.290 5.753 0.387 1.00 94.38 168 LYS A N 1
ATOM 1323 C CA . LYS A 1 168 ? 4.914 4.580 -0.405 1.00 94.38 168 LYS A CA 1
ATOM 1324 C C . LYS A 1 168 ? 3.581 4.783 -1.109 1.00 94.38 168 LYS A C 1
ATOM 1326 O O . LYS A 1 168 ? 2.771 5.630 -0.727 1.00 94.38 168 LYS A O 1
ATOM 1331 N N . GLY A 1 169 ? 3.376 4.015 -2.168 1.00 95.81 169 GLY A N 1
ATOM 1332 C CA . GLY A 1 169 ? 2.110 3.936 -2.872 1.00 95.81 169 GLY A CA 1
ATOM 1333 C C . GLY A 1 169 ? 1.201 2.841 -2.318 1.00 95.81 169 GLY A C 1
ATOM 1334 O O . GLY A 1 169 ? 1.569 2.089 -1.415 1.00 95.81 169 GLY A O 1
ATOM 1335 N N . VAL A 1 170 ? 0.009 2.744 -2.895 1.00 96.94 170 VAL A N 1
ATOM 1336 C CA . VAL A 1 170 ? -0.972 1.690 -2.612 1.00 96.94 170 VAL A CA 1
ATOM 1337 C C . VAL A 1 170 ? -1.552 1.147 -3.901 1.00 96.94 170 VAL A C 1
ATOM 1339 O O . VAL A 1 170 ? -1.596 1.859 -4.904 1.00 96.94 170 VAL A O 1
ATOM 1342 N N . TYR A 1 171 ? -2.038 -0.087 -3.856 1.00 95.75 171 TYR A N 1
ATOM 1343 C CA . TYR A 1 171 ? -2.855 -0.664 -4.914 1.00 95.75 171 TYR A CA 1
ATOM 1344 C C . TYR A 1 171 ? -3.944 -1.557 -4.319 1.00 95.75 171 TYR A C 1
ATOM 1346 O O . TYR A 1 171 ? -3.714 -2.208 -3.299 1.00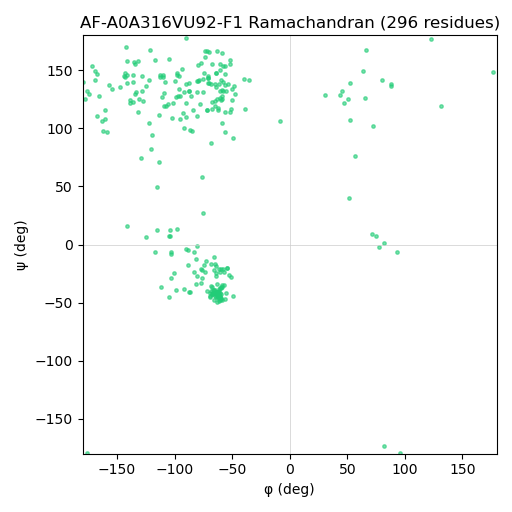 95.75 171 TYR A O 1
ATOM 1354 N N . ASP A 1 172 ? -5.129 -1.571 -4.930 1.00 96.62 172 ASP A N 1
ATOM 1355 C CA . ASP A 1 172 ? -6.193 -2.494 -4.535 1.00 96.62 172 ASP A CA 1
ATOM 1356 C C . ASP A 1 172 ? -6.014 -3.836 -5.253 1.00 96.62 172 ASP A C 1
ATOM 1358 O O . ASP A 1 172 ? -5.867 -3.874 -6.469 1.00 96.62 172 ASP A O 1
ATOM 1362 N N . ILE A 1 173 ? -5.999 -4.940 -4.515 1.00 95.06 173 ILE A N 1
ATOM 1363 C CA . ILE A 1 173 ? -5.651 -6.259 -5.061 1.00 95.06 173 ILE A CA 1
ATOM 1364 C C . ILE A 1 173 ? -6.756 -6.881 -5.925 1.00 95.06 173 ILE A C 1
ATOM 1366 O O . ILE A 1 173 ? -6.465 -7.823 -6.663 1.00 95.06 173 ILE A O 1
ATOM 1370 N N . GLU A 1 174 ? -7.999 -6.392 -5.823 1.00 93.50 174 GLU A N 1
ATOM 1371 C CA . GLU A 1 174 ? -9.129 -6.840 -6.645 1.00 93.50 174 GLU A CA 1
ATOM 1372 C C . GLU A 1 174 ? -9.192 -6.055 -7.960 1.00 93.50 174 GLU A C 1
ATOM 1374 O O . GLU A 1 174 ? -9.438 -6.644 -9.014 1.00 93.50 174 GLU A O 1
ATOM 1379 N N . GLU A 1 175 ? -8.940 -4.740 -7.909 1.00 91.62 175 GLU A N 1
ATOM 1380 C CA . GLU A 1 175 ? -8.925 -3.870 -9.098 1.00 91.62 175 GLU A CA 1
ATOM 1381 C C . GLU A 1 175 ? -7.599 -3.943 -9.872 1.00 91.62 175 GLU A C 1
ATOM 1383 O O . GLU A 1 175 ? -7.573 -3.842 -11.100 1.00 91.62 175 GLU A O 1
ATOM 1388 N N . ASN A 1 176 ? -6.489 -4.116 -9.156 1.00 91.94 176 ASN A N 1
ATOM 1389 C CA . ASN A 1 176 ? -5.123 -4.088 -9.665 1.00 91.94 176 ASN A CA 1
ATOM 1390 C C . ASN A 1 176 ? -4.365 -5.342 -9.197 1.00 91.94 176 ASN A C 1
ATOM 1392 O O . ASN A 1 176 ? -3.513 -5.247 -8.312 1.00 91.94 176 ASN A O 1
ATOM 1396 N N . PRO A 1 177 ? -4.636 -6.531 -9.769 1.00 91.50 177 PRO A N 1
ATOM 1397 C CA . PRO A 1 177 ? -4.086 -7.799 -9.289 1.00 91.50 177 PRO A CA 1
ATOM 1398 C C . PRO A 1 177 ? -2.613 -8.002 -9.687 1.00 91.50 177 PRO A C 1
ATOM 1400 O O . PRO A 1 177 ? -2.256 -8.976 -10.353 1.00 91.50 177 PRO A O 1
ATOM 1403 N N . VAL A 1 178 ? -1.727 -7.086 -9.286 1.00 89.81 178 VAL A N 1
ATOM 1404 C CA . VAL A 1 178 ? -0.287 -7.116 -9.595 1.00 89.81 178 VAL A CA 1
ATOM 1405 C C . VAL A 1 178 ? 0.361 -8.409 -9.105 1.00 89.81 178 VAL A C 1
ATOM 1407 O O . VAL A 1 178 ? 1.240 -8.952 -9.768 1.00 89.81 178 VAL A O 1
ATOM 1410 N N . GLN A 1 179 ? -0.105 -8.940 -7.978 1.00 87.69 179 GLN A N 1
ATOM 1411 C CA . GLN A 1 179 ? 0.379 -10.187 -7.400 1.00 87.69 179 GLN A CA 1
ATOM 1412 C C . GLN A 1 179 ? 0.121 -11.421 -8.281 1.00 87.69 179 GLN A C 1
ATOM 1414 O O . GLN A 1 179 ? 0.877 -12.388 -8.216 1.00 87.69 179 GLN A O 1
ATOM 1419 N N . GLU A 1 180 ? -0.918 -11.400 -9.122 1.00 86.75 180 GLU A N 1
ATOM 1420 C CA . GLU A 1 180 ? -1.273 -12.536 -9.987 1.00 86.75 180 GLU A CA 1
ATOM 1421 C C . GLU A 1 180 ? -0.871 -12.287 -11.440 1.00 86.75 180 GLU A C 1
ATOM 1423 O O . GLU A 1 180 ? -0.280 -13.146 -12.098 1.00 86.75 180 GLU A O 1
ATOM 1428 N N . MET A 1 181 ? -1.174 -11.084 -11.922 1.00 84.50 181 MET A N 1
ATOM 1429 C CA . MET A 1 181 ? -1.091 -10.707 -13.328 1.00 84.50 181 MET A CA 1
ATOM 1430 C C . MET A 1 181 ? 0.138 -9.847 -13.644 1.00 84.50 181 MET A C 1
ATOM 1432 O O . MET A 1 181 ? 0.453 -9.593 -14.808 1.00 84.50 181 MET A O 1
ATOM 1436 N N . GLY A 1 182 ? 0.866 -9.423 -12.612 1.00 83.25 182 GLY A N 1
ATOM 1437 C CA . GLY A 1 182 ? 2.101 -8.673 -12.734 1.00 83.25 182 GLY A CA 1
ATOM 1438 C C . GLY A 1 182 ? 1.924 -7.176 -12.962 1.00 83.25 182 GLY A C 1
ATOM 1439 O O . GLY A 1 182 ? 0.837 -6.606 -12.926 1.00 83.25 182 GLY A O 1
ATOM 1440 N N . ILE A 1 183 ? 3.059 -6.530 -13.214 1.00 82.31 183 ILE A N 1
ATOM 1441 C CA . ILE A 1 183 ? 3.232 -5.073 -13.263 1.00 82.31 183 ILE A CA 1
ATOM 1442 C C . ILE A 1 183 ? 2.357 -4.313 -14.270 1.00 82.31 183 ILE A C 1
ATOM 1444 O O . ILE A 1 183 ? 2.128 -3.114 -14.108 1.00 82.31 183 ILE A O 1
ATOM 1448 N N . LEU A 1 184 ? 1.849 -4.996 -15.296 1.00 80.75 184 LEU A N 1
ATOM 1449 C CA . LEU A 1 184 ? 0.941 -4.397 -16.277 1.00 80.75 184 LEU A CA 1
ATOM 1450 C C . LEU A 1 184 ? -0.400 -3.988 -15.647 1.00 80.75 184 LEU A C 1
ATOM 1452 O O . LEU A 1 184 ? -1.069 -3.105 -16.168 1.00 80.75 184 LEU A O 1
ATOM 1456 N N . TYR A 1 185 ? -0.755 -4.584 -14.504 1.00 85.44 185 TYR A N 1
ATOM 1457 C CA . TYR A 1 185 ? -1.996 -4.321 -13.770 1.00 85.44 185 TYR A CA 1
ATOM 1458 C C . TYR A 1 185 ? -1.820 -3.344 -12.609 1.00 85.44 185 TYR A C 1
ATOM 1460 O O . TYR A 1 185 ? -2.697 -3.237 -11.754 1.00 85.44 185 TYR A O 1
ATOM 1468 N N . ARG A 1 186 ? -0.690 -2.635 -12.546 1.00 86.25 186 ARG A N 1
ATOM 1469 C CA . ARG A 1 186 ? -0.430 -1.653 -11.490 1.00 86.25 186 ARG A CA 1
ATOM 1470 C C . ARG A 1 186 ? -1.475 -0.523 -11.489 1.00 86.25 186 ARG A C 1
ATOM 1472 O O . ARG A 1 186 ? -2.057 -0.231 -12.534 1.00 86.25 186 ARG A O 1
ATOM 1479 N N . PRO A 1 187 ? -1.690 0.144 -10.345 1.00 88.88 187 PRO A N 1
ATOM 1480 C CA . PRO A 1 187 ? -2.700 1.186 -10.245 1.00 88.88 187 PRO A CA 1
ATOM 1481 C C . PRO A 1 187 ? -2.307 2.432 -11.037 1.00 88.88 187 PRO A C 1
ATOM 1483 O O . PRO A 1 187 ? -1.170 2.905 -10.980 1.00 88.88 187 PRO A O 1
ATOM 1486 N N . THR A 1 188 ? -3.295 3.003 -11.715 1.00 86.62 188 THR A N 1
ATOM 1487 C CA . THR A 1 188 ? -3.264 4.396 -12.172 1.00 86.62 188 THR A CA 1
ATOM 1488 C C . THR A 1 188 ? -3.475 5.352 -10.994 1.00 86.62 188 THR A C 1
ATOM 1490 O O . THR A 1 188 ? -3.924 4.952 -9.917 1.00 86.62 188 THR A O 1
ATOM 1493 N N . TRP A 1 189 ? -3.203 6.646 -11.190 1.00 87.00 189 TRP A N 1
ATOM 1494 C CA . TRP A 1 189 ? -3.410 7.659 -10.146 1.00 87.00 189 TRP A CA 1
ATOM 1495 C C . TRP A 1 189 ? -4.874 7.732 -9.669 1.00 87.00 189 TRP A C 1
ATOM 1497 O O . TRP A 1 189 ? -5.117 7.943 -8.481 1.00 87.00 189 TRP A O 1
ATOM 1507 N N . ASP A 1 190 ? -5.847 7.526 -10.567 1.00 88.56 190 ASP A N 1
ATOM 1508 C CA . ASP A 1 190 ? -7.279 7.529 -10.235 1.00 88.56 190 ASP A CA 1
ATOM 1509 C C . ASP A 1 190 ? -7.656 6.309 -9.382 1.00 88.56 190 ASP A C 1
ATOM 1511 O O . ASP A 1 190 ? -8.313 6.453 -8.349 1.00 88.56 190 ASP A O 1
ATOM 1515 N N . GLN A 1 191 ? -7.169 5.121 -9.756 1.00 91.44 191 GLN A N 1
ATOM 1516 C CA . GLN A 1 191 ? -7.353 3.894 -8.973 1.00 91.44 191 GLN A CA 1
ATOM 1517 C C . GLN A 1 191 ? -6.723 4.026 -7.585 1.00 91.44 191 GLN A C 1
ATOM 1519 O O . GLN A 1 191 ? -7.402 3.835 -6.579 1.00 91.44 191 GLN A O 1
ATOM 1524 N N . ALA A 1 192 ? -5.471 4.482 -7.502 1.00 93.50 192 ALA A N 1
ATOM 1525 C CA . ALA A 1 192 ? -4.811 4.718 -6.222 1.00 93.50 192 ALA A CA 1
ATOM 1526 C C . ALA A 1 192 ? -5.545 5.762 -5.364 1.00 93.50 192 ALA A C 1
ATOM 1528 O O . ALA A 1 192 ? -5.650 5.610 -4.146 1.00 93.50 192 ALA A O 1
ATOM 1529 N N . SER A 1 193 ? -6.093 6.815 -5.981 1.00 93.38 193 SER A N 1
ATOM 1530 C CA . SER A 1 193 ? -6.909 7.818 -5.287 1.00 93.38 193 SER A CA 1
ATOM 1531 C C . SER A 1 193 ? -8.167 7.193 -4.678 1.00 93.38 193 SER A C 1
ATOM 1533 O O . SER A 1 193 ? -8.464 7.415 -3.499 1.00 93.38 193 SER A O 1
ATOM 1535 N N . LYS A 1 194 ? -8.867 6.337 -5.434 1.00 94.69 194 LYS A N 1
ATOM 1536 C CA . LYS A 1 194 ? -10.019 5.569 -4.939 1.00 94.69 194 LYS A CA 1
ATOM 1537 C C . LYS A 1 194 ? -9.624 4.656 -3.780 1.00 94.69 194 LYS A C 1
ATOM 1539 O O . LYS A 1 194 ? -10.272 4.724 -2.732 1.00 94.69 194 LYS A O 1
ATOM 1544 N N . THR A 1 195 ? -8.538 3.892 -3.908 1.00 95.94 195 THR A N 1
ATOM 1545 C CA . THR A 1 195 ? -8.001 3.040 -2.833 1.00 95.94 195 THR A CA 1
ATOM 1546 C C . THR A 1 195 ? -7.710 3.858 -1.570 1.00 95.94 195 THR A C 1
ATOM 1548 O O . THR A 1 195 ? -8.167 3.513 -0.480 1.00 95.94 195 THR A O 1
ATOM 1551 N N . MET A 1 196 ? -7.042 5.008 -1.703 1.00 96.00 196 MET A N 1
ATOM 1552 C CA . MET A 1 196 ? -6.741 5.906 -0.581 1.00 96.00 196 MET A CA 1
ATOM 1553 C C . MET A 1 196 ? -8.004 6.457 0.093 1.00 96.00 196 MET A C 1
ATOM 1555 O O . MET A 1 196 ? -8.073 6.535 1.322 1.00 96.00 196 MET A O 1
ATOM 1559 N N . ILE A 1 197 ? -9.031 6.825 -0.678 1.00 95.88 197 ILE A N 1
ATOM 1560 C CA . ILE A 1 197 ? -10.325 7.262 -0.132 1.00 95.88 197 ILE A CA 1
ATOM 1561 C C . ILE A 1 197 ? -10.985 6.127 0.656 1.00 95.88 197 ILE A C 1
ATOM 1563 O O . ILE A 1 197 ? -11.464 6.358 1.769 1.00 95.88 197 ILE A O 1
ATOM 1567 N N . GLN A 1 198 ? -10.991 4.906 0.120 1.00 96.06 198 GLN A N 1
ATOM 1568 C CA . GLN A 1 198 ? -11.534 3.741 0.819 1.00 96.06 198 GLN A CA 1
ATOM 1569 C C . GLN A 1 198 ? -10.780 3.466 2.127 1.00 96.06 198 GLN A C 1
ATOM 1571 O O . GLN A 1 198 ? -11.410 3.248 3.164 1.00 96.06 198 GLN A O 1
ATOM 1576 N N . MET A 1 199 ? -9.446 3.557 2.117 1.00 96.38 199 MET A N 1
ATOM 1577 C CA . MET A 1 199 ? -8.625 3.381 3.317 1.00 96.38 199 MET A CA 1
ATOM 1578 C C . MET A 1 199 ? -8.966 4.388 4.416 1.00 96.38 199 MET A C 1
ATOM 1580 O O . MET A 1 199 ? -9.130 3.976 5.569 1.00 96.38 199 MET A O 1
ATOM 1584 N N . ARG A 1 200 ? -9.111 5.674 4.063 1.00 95.44 200 ARG A N 1
ATOM 1585 C CA . ARG A 1 200 ? -9.504 6.739 5.003 1.00 95.44 200 ARG A CA 1
ATOM 1586 C C . ARG A 1 200 ? -10.907 6.510 5.557 1.00 95.44 200 ARG A C 1
ATOM 1588 O O . ARG A 1 200 ? -11.113 6.637 6.757 1.00 95.44 200 ARG A O 1
ATOM 1595 N N . ARG A 1 201 ? -11.863 6.120 4.706 1.00 94.56 201 ARG A N 1
ATOM 1596 C CA . ARG A 1 201 ? -13.235 5.801 5.138 1.00 94.56 201 ARG A CA 1
ATOM 1597 C C . ARG A 1 201 ? -13.264 4.641 6.130 1.00 94.56 201 ARG A C 1
ATOM 1599 O O . ARG A 1 201 ? -13.939 4.744 7.149 1.00 94.56 201 ARG A O 1
ATOM 1606 N N . LYS A 1 202 ? -12.515 3.562 5.866 1.00 93.00 202 LYS A N 1
ATOM 1607 C CA . LYS A 1 202 ? -12.422 2.411 6.781 1.00 93.00 202 LYS A CA 1
ATOM 1608 C C . LYS A 1 202 ? -11.793 2.812 8.118 1.00 93.00 202 LYS A C 1
ATOM 1610 O O . LYS A 1 202 ? -12.294 2.390 9.151 1.00 93.00 202 LYS A O 1
ATOM 1615 N N . GLN A 1 203 ? -10.748 3.645 8.101 1.00 91.75 203 GLN A N 1
ATOM 1616 C CA . GLN A 1 203 ? -10.119 4.150 9.325 1.00 91.75 203 GLN A CA 1
ATOM 1617 C C . GLN A 1 203 ? -11.085 5.014 10.146 1.00 91.75 203 GLN A C 1
ATOM 1619 O O . GLN A 1 203 ? -11.286 4.738 11.320 1.00 91.75 203 GLN A O 1
ATOM 1624 N N . ALA A 1 204 ? -11.751 5.989 9.522 1.00 91.31 204 ALA A N 1
ATOM 1625 C CA . ALA A 1 204 ? -12.719 6.841 10.214 1.00 91.31 204 ALA A CA 1
ATOM 1626 C C . ALA A 1 204 ? -13.881 6.032 10.819 1.00 91.31 204 ALA A C 1
ATOM 1628 O O . ALA A 1 204 ? -14.353 6.335 11.911 1.00 91.31 204 ALA A O 1
ATOM 1629 N N . ALA A 1 205 ? -14.332 4.977 10.131 1.00 91.69 205 ALA A N 1
ATOM 1630 C CA . ALA A 1 205 ? -15.348 4.073 10.662 1.00 91.69 205 ALA A CA 1
ATOM 1631 C C . ALA A 1 205 ? -14.850 3.280 11.886 1.00 91.69 205 ALA A C 1
ATOM 1633 O O . ALA A 1 205 ? -15.612 3.094 12.832 1.00 91.69 205 ALA A O 1
ATOM 1634 N N . GLN A 1 206 ? -13.588 2.835 11.883 1.00 89.81 206 GLN A N 1
ATOM 1635 C CA . GLN A 1 206 ? -12.972 2.155 13.029 1.00 89.81 206 GLN A CA 1
ATOM 1636 C C . GLN A 1 206 ? -12.822 3.101 14.225 1.00 89.81 206 GLN A C 1
ATOM 1638 O O . GLN A 1 206 ? -13.262 2.760 15.318 1.00 89.81 206 GLN A O 1
ATOM 1643 N N . GLU A 1 207 ? -12.302 4.309 14.006 1.00 89.75 207 GLU A N 1
ATOM 1644 C CA . GLU A 1 207 ? -12.155 5.333 15.048 1.00 89.75 207 GLU A CA 1
ATOM 1645 C C . GLU A 1 207 ? -13.511 5.712 15.664 1.00 89.75 207 GLU A C 1
ATOM 1647 O O . GLU A 1 207 ? -13.644 5.815 16.884 1.00 89.75 207 GLU A O 1
ATOM 1652 N N . LEU A 1 208 ? -14.553 5.865 14.840 1.00 92.75 208 LEU A N 1
ATOM 1653 C CA . LEU A 1 208 ? -15.903 6.151 15.322 1.00 92.75 208 LEU A CA 1
ATOM 1654 C C . LEU A 1 208 ? -16.472 5.007 16.176 1.00 92.75 208 LEU A C 1
ATOM 1656 O O . LEU A 1 208 ? -17.117 5.260 17.195 1.00 92.75 208 LEU A O 1
ATOM 1660 N N . GLU A 1 209 ? -16.241 3.757 15.780 1.00 92.31 209 GLU A N 1
ATOM 1661 C CA . GLU A 1 209 ? -16.687 2.594 16.547 1.00 92.31 209 GLU A CA 1
ATOM 1662 C C . GLU A 1 209 ? -15.921 2.467 17.872 1.00 92.31 209 GLU A C 1
ATOM 1664 O O . GLU A 1 209 ? -16.523 2.218 18.916 1.00 92.31 209 GLU A O 1
ATOM 1669 N N . GLU A 1 210 ? -14.615 2.733 17.881 1.00 91.06 210 GLU A N 1
ATOM 1670 C CA . GLU A 1 210 ? -13.809 2.786 19.106 1.00 91.06 210 GLU A CA 1
ATOM 1671 C C . GLU A 1 210 ? -14.278 3.901 20.056 1.00 91.06 210 GLU A C 1
ATOM 1673 O O . GLU A 1 210 ? -14.406 3.688 21.269 1.00 91.06 210 GLU A O 1
ATOM 1678 N N . LEU A 1 211 ? -14.625 5.076 19.521 1.00 91.81 211 LEU A N 1
ATOM 1679 C CA . LEU A 1 211 ? -15.234 6.171 20.283 1.00 91.81 211 LEU A CA 1
ATOM 1680 C C . LEU A 1 211 ? -16.605 5.781 20.853 1.00 91.81 211 LEU A C 1
ATOM 1682 O O . LEU A 1 211 ? -16.916 6.079 22.011 1.00 91.81 211 LEU A O 1
ATOM 1686 N N . ARG A 1 212 ? -17.426 5.064 20.081 1.00 90.62 212 ARG A N 1
ATOM 1687 C CA . ARG A 1 212 ? -18.725 4.556 20.540 1.00 90.62 212 ARG A CA 1
ATOM 1688 C C . ARG A 1 212 ? -18.555 3.537 21.670 1.00 90.62 212 ARG A C 1
ATOM 1690 O O . ARG A 1 212 ? -19.250 3.623 22.684 1.00 90.62 212 ARG A O 1
ATOM 1697 N N . GLN A 1 213 ? -17.619 2.601 21.532 1.00 89.88 213 GLN A N 1
ATOM 1698 C CA . GLN A 1 213 ? -17.347 1.575 22.540 1.00 89.88 213 GLN A CA 1
ATOM 1699 C C . GLN A 1 213 ? -16.747 2.157 23.820 1.00 89.88 213 GLN A C 1
ATOM 1701 O O . GLN A 1 213 ? -17.160 1.779 24.917 1.00 89.88 213 GLN A O 1
ATOM 1706 N N . SER A 1 214 ? -15.802 3.090 23.706 1.00 88.50 214 SER A N 1
ATOM 1707 C CA . SER A 1 214 ? -15.231 3.782 24.868 1.00 88.50 214 SER A CA 1
ATOM 1708 C C . SER A 1 214 ? -16.290 4.601 25.610 1.00 88.50 214 SER A C 1
ATOM 1710 O O . SER A 1 214 ? -16.385 4.499 26.835 1.00 88.50 214 SER A O 1
ATOM 1712 N N . SER A 1 215 ? -17.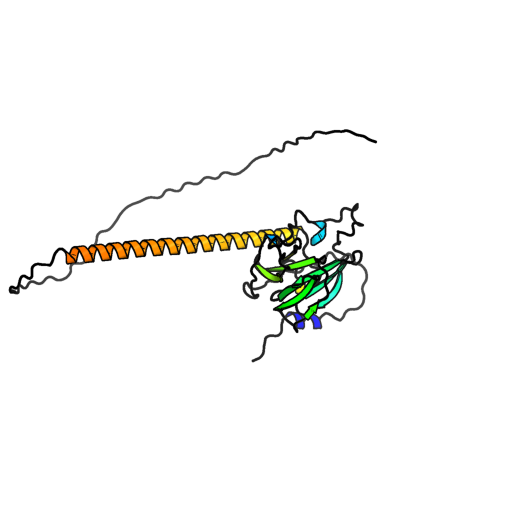168 5.302 24.885 1.00 88.19 215 SER A N 1
ATOM 1713 C CA . SER A 1 215 ? -18.304 6.027 25.471 1.00 88.19 215 SER A CA 1
ATOM 1714 C C . SER A 1 215 ? -19.275 5.093 26.202 1.00 88.19 215 SER A C 1
ATOM 1716 O O . SER A 1 215 ? -19.693 5.384 27.323 1.00 88.19 215 SER A O 1
ATOM 1718 N N . ALA A 1 216 ? -19.597 3.934 25.617 1.00 85.62 216 ALA A N 1
ATOM 1719 C CA . ALA A 1 216 ? -20.461 2.936 26.251 1.00 85.62 216 ALA A CA 1
ATOM 1720 C C . ALA A 1 216 ? -19.840 2.353 27.535 1.00 85.62 216 ALA A C 1
ATOM 1722 O O . ALA A 1 216 ? -20.533 2.197 28.542 1.00 85.62 216 ALA A O 1
ATOM 1723 N N . ARG A 1 217 ? -18.526 2.081 27.535 1.00 84.94 217 ARG A N 1
ATOM 1724 C CA . ARG A 1 217 ? -17.795 1.614 28.728 1.00 84.94 217 ARG A CA 1
ATOM 1725 C C . ARG A 1 217 ? -17.788 2.667 29.833 1.00 84.94 217 ARG A C 1
ATOM 1727 O O . ARG A 1 217 ? -18.008 2.324 30.993 1.00 84.94 217 ARG A O 1
ATOM 1734 N N . PHE A 1 218 ? -17.590 3.937 29.484 1.00 81.00 218 PHE A N 1
ATOM 1735 C CA . PHE A 1 218 ? -17.633 5.032 30.452 1.00 81.00 218 PHE A CA 1
ATOM 1736 C C . PHE A 1 218 ? -19.032 5.201 31.061 1.00 81.00 218 PHE A C 1
ATOM 1738 O O . PHE A 1 218 ? -19.171 5.286 32.282 1.00 81.00 218 PHE A O 1
ATOM 1745 N N . ALA A 1 219 ? -20.084 5.152 30.236 1.00 79.31 219 ALA A N 1
ATOM 1746 C CA . ALA A 1 219 ? -21.466 5.195 30.708 1.00 79.31 219 ALA A CA 1
ATOM 1747 C C . ALA A 1 219 ? -21.776 4.036 31.675 1.00 79.31 219 ALA A C 1
ATOM 1749 O O . ALA A 1 219 ? -22.273 4.275 32.777 1.00 79.31 219 ALA A O 1
ATOM 1750 N N . ALA A 1 220 ? -21.402 2.801 31.322 1.00 77.94 220 ALA A N 1
ATOM 1751 C CA . ALA A 1 220 ? -21.579 1.632 32.185 1.00 77.94 220 ALA A CA 1
ATOM 1752 C C . ALA A 1 220 ? -20.795 1.747 33.507 1.00 77.94 220 ALA A C 1
ATOM 1754 O O . ALA A 1 220 ? -21.331 1.454 34.576 1.00 77.94 220 ALA A O 1
ATOM 1755 N N . SER A 1 221 ? -19.552 2.236 33.455 1.00 76.88 221 SER A N 1
ATOM 1756 C CA . SER A 1 221 ? -18.726 2.461 34.647 1.00 76.88 221 SER A CA 1
ATOM 1757 C C . SER A 1 221 ? -19.335 3.514 35.580 1.00 76.88 221 SER A C 1
ATOM 1759 O O . SER A 1 221 ? -19.396 3.298 36.790 1.00 76.88 221 SER A O 1
ATOM 1761 N N . SER A 1 222 ? -19.844 4.623 35.033 1.00 74.38 222 SER A N 1
ATOM 1762 C CA . SER A 1 222 ? -20.489 5.681 35.824 1.00 74.38 222 SER A CA 1
ATOM 1763 C C . SER A 1 222 ? -21.809 5.225 36.464 1.00 74.38 222 SER A C 1
ATOM 1765 O O . SER A 1 222 ? -22.101 5.574 37.608 1.00 74.38 222 SER A O 1
ATOM 1767 N N . SER A 1 223 ? -22.587 4.387 35.768 1.00 71.81 223 SER A N 1
ATOM 1768 C CA . SER A 1 223 ? -23.808 3.786 36.316 1.00 71.81 223 SER A CA 1
ATOM 1769 C C . SER A 1 223 ? -23.498 2.835 37.475 1.00 71.81 223 SER A C 1
ATOM 1771 O O . SER A 1 223 ? -24.186 2.864 38.495 1.00 71.81 223 SER A O 1
ATOM 1773 N N . ASN A 1 224 ? -22.440 2.027 37.3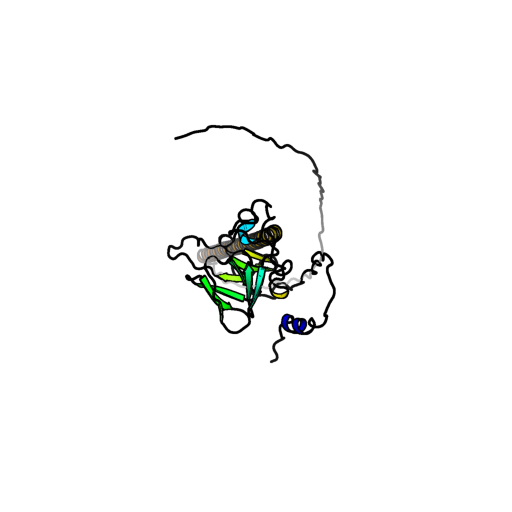55 1.00 70.75 224 ASN A N 1
ATOM 1774 C CA . ASN A 1 224 ? -22.003 1.128 38.424 1.00 70.75 224 ASN A CA 1
ATOM 1775 C C . ASN A 1 224 ? -21.486 1.892 39.651 1.00 70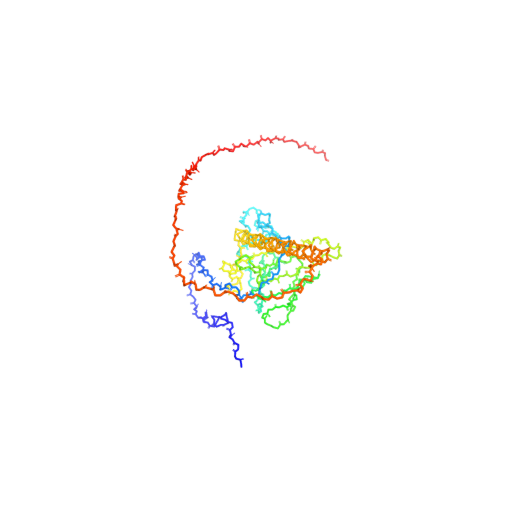.75 224 ASN A C 1
ATOM 1777 O O . ASN A 1 224 ? -21.804 1.508 40.774 1.00 70.75 224 ASN A O 1
ATOM 1781 N N . GLN A 1 225 ? -20.757 2.999 39.464 1.00 70.88 225 GLN A N 1
ATOM 1782 C CA . GLN A 1 225 ? -20.345 3.862 40.579 1.00 70.88 225 GLN A CA 1
ATOM 1783 C C . GLN A 1 225 ? -21.546 4.424 41.347 1.00 70.88 225 GLN A C 1
ATOM 1785 O O . GLN A 1 225 ? -21.593 4.292 42.568 1.00 70.88 225 GLN A O 1
ATOM 1790 N N . ARG A 1 226 ? -22.565 4.947 40.650 1.00 73.25 226 ARG A N 1
ATOM 1791 C CA . ARG A 1 226 ? -23.790 5.444 41.305 1.00 73.25 226 ARG A CA 1
ATOM 1792 C C . ARG A 1 226 ? -24.533 4.349 42.070 1.00 73.25 226 ARG A C 1
ATOM 1794 O O . ARG A 1 226 ? -25.017 4.595 43.170 1.00 73.25 226 ARG A O 1
ATOM 1801 N N . ALA A 1 227 ? -24.613 3.138 41.519 1.00 66.81 227 ALA A N 1
ATOM 1802 C CA . ALA A 1 227 ? -25.255 2.012 42.195 1.00 66.81 227 ALA A CA 1
ATOM 1803 C C . ALA A 1 227 ? -24.502 1.596 43.475 1.00 66.81 227 ALA A C 1
ATOM 1805 O O . ALA A 1 227 ? -25.127 1.307 44.497 1.00 66.81 227 ALA A O 1
ATOM 1806 N N . ILE A 1 228 ? -23.164 1.612 43.448 1.00 72.44 228 ILE A N 1
ATOM 1807 C CA . ILE A 1 228 ? -22.320 1.326 44.618 1.00 72.44 228 ILE A CA 1
ATOM 1808 C C . ILE A 1 228 ? -22.470 2.420 45.680 1.00 72.44 228 ILE A C 1
ATOM 1810 O O . ILE A 1 228 ? -22.602 2.102 46.864 1.00 72.44 228 ILE A O 1
ATOM 1814 N N . GLU A 1 229 ? -22.497 3.693 45.285 1.00 73.31 229 GLU A N 1
ATOM 1815 C CA . GLU A 1 229 ? -22.739 4.814 46.200 1.00 73.31 229 GLU A CA 1
ATOM 1816 C C . GLU A 1 229 ? -24.115 4.708 46.865 1.00 73.31 229 GLU A C 1
ATOM 1818 O O . GLU A 1 229 ? -24.212 4.842 48.083 1.00 73.31 229 GLU A O 1
ATOM 1823 N N . GLN A 1 230 ? -25.163 4.373 46.106 1.00 72.94 230 GLN A N 1
ATOM 1824 C CA . GLN A 1 230 ? -26.505 4.157 46.655 1.00 72.94 230 GLN A CA 1
ATOM 1825 C C . GLN A 1 230 ? -26.542 2.990 47.646 1.00 72.94 230 GLN A C 1
ATOM 1827 O O . GLN A 1 230 ? -27.069 3.140 48.746 1.00 72.94 230 GLN A O 1
ATOM 1832 N N . LEU A 1 231 ? -25.939 1.847 47.307 1.00 74.31 231 LEU A N 1
ATOM 1833 C CA . LEU A 1 231 ? -25.832 0.700 48.217 1.00 74.31 231 LEU A CA 1
ATOM 1834 C C . LEU A 1 231 ? -25.045 1.038 49.487 1.00 74.31 231 LEU A C 1
ATOM 1836 O O . LEU A 1 231 ? -25.398 0.587 50.577 1.00 74.31 231 LEU A O 1
ATOM 1840 N N . THR A 1 232 ? -23.989 1.837 49.360 1.00 74.69 232 THR A N 1
ATOM 1841 C CA . THR A 1 232 ? -23.166 2.270 50.493 1.00 74.69 232 THR A CA 1
ATOM 1842 C C . THR A 1 232 ? -23.937 3.236 51.391 1.00 74.69 232 THR A C 1
ATOM 1844 O O . THR A 1 232 ? -23.954 3.050 52.608 1.00 74.69 232 THR A O 1
ATOM 1847 N N . ALA A 1 233 ? -24.648 4.203 50.807 1.00 73.88 233 ALA A N 1
ATOM 1848 C CA . ALA A 1 233 ? -25.514 5.124 51.534 1.00 73.88 233 ALA A CA 1
ATOM 1849 C C . ALA A 1 233 ? -26.635 4.381 52.279 1.00 73.88 233 ALA A C 1
ATOM 1851 O O . ALA A 1 233 ? -26.890 4.679 53.447 1.00 73.88 233 ALA A O 1
ATOM 1852 N N . LEU A 1 234 ? -27.245 3.370 51.647 1.00 73.00 234 LEU A N 1
ATOM 1853 C CA . LEU A 1 234 ? -28.312 2.547 52.229 1.00 73.00 234 LEU A CA 1
ATOM 1854 C C . LEU A 1 234 ? -27.797 1.696 53.404 1.00 73.00 234 LEU A C 1
ATOM 1856 O O . LEU A 1 234 ? -28.417 1.646 54.464 1.00 73.00 234 LEU A O 1
ATOM 1860 N N . LYS A 1 235 ? -26.604 1.098 53.276 1.00 72.25 235 LYS A N 1
ATOM 1861 C CA . LYS A 1 235 ? -25.940 0.387 54.385 1.00 72.25 235 LYS A CA 1
ATOM 1862 C C . LYS A 1 235 ? -25.610 1.311 55.560 1.00 72.25 235 LYS A C 1
ATOM 1864 O O . LYS A 1 235 ? -25.799 0.923 56.710 1.00 72.25 235 LYS A O 1
ATOM 1869 N N . GLN A 1 236 ? -25.146 2.531 55.292 1.00 74.69 236 GLN A N 1
ATOM 1870 C CA . GLN A 1 236 ? -24.860 3.516 56.339 1.00 74.69 236 GLN A CA 1
ATOM 1871 C C . GLN A 1 236 ? -26.132 4.017 57.038 1.00 74.69 236 GLN A C 1
ATOM 1873 O O . GLN A 1 236 ? -26.105 4.238 58.248 1.00 74.69 236 GLN A O 1
ATOM 1878 N N . THR A 1 237 ? -27.250 4.160 56.316 1.00 66.69 237 THR A N 1
ATOM 1879 C CA . THR A 1 237 ? -28.547 4.498 56.931 1.00 66.69 237 THR A CA 1
ATOM 1880 C C . THR A 1 237 ? -29.055 3.363 57.816 1.00 66.69 237 THR A C 1
ATOM 1882 O O . THR A 1 237 ? -29.470 3.627 58.943 1.00 66.69 237 THR A O 1
ATOM 1885 N N . LEU A 1 238 ? -28.938 2.106 57.371 1.00 64.50 238 LEU A N 1
ATOM 1886 C CA . LEU A 1 238 ? -29.308 0.937 58.179 1.00 64.50 238 LEU A CA 1
ATOM 1887 C C . LEU A 1 238 ? -28.457 0.800 59.454 1.00 64.50 238 LEU A C 1
ATOM 1889 O O . LEU A 1 238 ? -28.960 0.382 60.490 1.00 64.50 238 LEU A O 1
ATOM 1893 N N . ALA A 1 239 ? -27.178 1.178 59.401 1.00 64.75 239 ALA A N 1
ATOM 1894 C CA . ALA A 1 239 ? -26.281 1.124 60.556 1.00 64.75 239 ALA A CA 1
ATOM 1895 C C . ALA A 1 239 ? -26.549 2.226 61.603 1.00 64.75 239 ALA A C 1
ATOM 1897 O O . ALA A 1 239 ? -26.198 2.057 62.768 1.00 64.75 239 ALA A O 1
ATOM 1898 N N . ARG A 1 240 ? -27.157 3.357 61.210 1.00 65.00 240 ARG A N 1
ATOM 1899 C CA . ARG A 1 240 ? -27.477 4.481 62.115 1.00 65.00 240 ARG A CA 1
ATOM 1900 C C . ARG A 1 240 ? -28.838 4.357 62.803 1.00 65.00 240 ARG A C 1
ATOM 1902 O O . ARG A 1 240 ? -29.053 5.009 63.819 1.00 65.00 240 ARG A O 1
ATOM 1909 N N . HIS A 1 241 ? -29.725 3.513 62.282 1.00 55.59 241 HIS A N 1
ATOM 1910 C CA . HIS A 1 241 ? -31.010 3.188 62.893 1.00 55.59 241 HIS A CA 1
ATOM 1911 C C . HIS A 1 241 ? -31.083 1.682 63.170 1.00 55.59 241 HIS A C 1
ATOM 1913 O O . HIS A 1 241 ? -31.650 0.945 62.362 1.00 55.59 241 HIS A O 1
ATOM 1919 N N . PRO A 1 242 ? -30.512 1.194 64.289 1.00 50.72 242 PRO A N 1
ATOM 1920 C C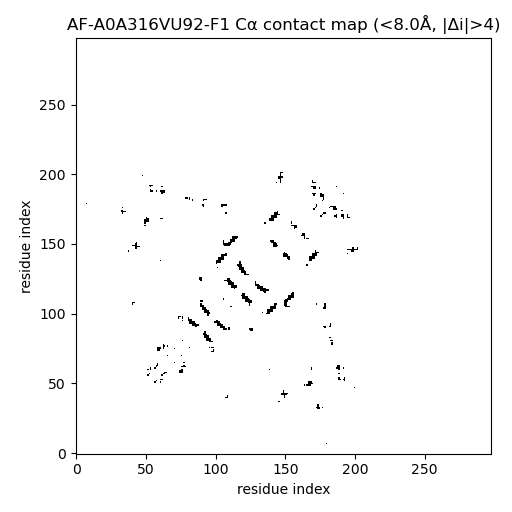A . PRO A 1 242 ? -30.748 -0.179 64.703 1.00 50.72 242 PRO A CA 1
ATOM 1921 C C . PRO A 1 242 ? -32.253 -0.364 64.916 1.00 50.72 242 PRO A C 1
ATOM 1923 O O . PRO A 1 242 ? -32.890 0.393 65.651 1.00 50.72 242 PRO A O 1
ATOM 1926 N N . LEU A 1 243 ? -32.828 -1.345 64.221 1.00 52.34 243 LEU A N 1
ATOM 1927 C CA . LEU A 1 243 ? -34.220 -1.737 64.406 1.00 52.34 243 LEU A CA 1
ATOM 1928 C C . LEU A 1 243 ? -34.444 -2.071 65.888 1.00 52.34 243 LEU A C 1
ATOM 1930 O O . LEU A 1 243 ? -33.643 -2.819 66.458 1.00 52.34 243 LEU A O 1
ATOM 1934 N N . PRO A 1 244 ? -35.510 -1.555 66.523 1.00 43.56 244 PRO A N 1
ATOM 1935 C CA . PRO A 1 244 ? -35.858 -1.984 67.863 1.00 43.56 244 PRO A CA 1
ATOM 1936 C C . PRO A 1 244 ? -36.191 -3.476 67.815 1.00 43.56 244 PRO A C 1
ATOM 1938 O O . PRO A 1 244 ? -37.120 -3.913 67.139 1.00 43.56 244 PRO A O 1
ATOM 1941 N N . SER A 1 245 ? -35.391 -4.263 68.524 1.00 44.41 245 SER A N 1
ATOM 1942 C CA . SER A 1 245 ? -35.636 -5.672 68.785 1.00 44.41 245 SER A CA 1
ATOM 1943 C C . SER A 1 245 ? -36.842 -5.803 69.719 1.00 44.41 245 SER A C 1
ATOM 1945 O O . SER A 1 245 ? -36.689 -5.840 70.939 1.00 44.41 245 SER A O 1
ATOM 1947 N N . SER A 1 246 ? -38.050 -5.841 69.162 1.00 40.94 246 SER A N 1
ATOM 1948 C CA . SER A 1 246 ? -39.253 -6.228 69.893 1.00 40.94 246 SER A CA 1
ATOM 1949 C C . SER A 1 246 ? -39.481 -7.729 69.742 1.00 40.94 246 SER A C 1
ATOM 1951 O O . SER A 1 246 ? -40.013 -8.227 68.753 1.00 40.94 246 SER A O 1
ATOM 1953 N N . SER A 1 247 ? -39.081 -8.462 70.776 1.00 48.62 247 SER A N 1
ATOM 1954 C CA . SER A 1 247 ? -39.683 -9.741 71.122 1.00 48.62 247 SER A CA 1
ATOM 1955 C C . SER A 1 247 ? -41.154 -9.520 71.482 1.00 48.62 247 SER A C 1
ATOM 1957 O O . SER A 1 247 ? -41.421 -8.853 72.477 1.00 48.62 247 SER A O 1
ATOM 1959 N N . SER A 1 248 ? -42.096 -10.076 70.717 1.00 41.03 248 SER A N 1
ATOM 1960 C CA . SER A 1 248 ? -43.286 -10.726 71.285 1.00 41.03 248 SER A CA 1
ATOM 1961 C C . SER A 1 248 ? -44.192 -11.332 70.214 1.00 41.03 248 SER A C 1
ATOM 1963 O O . SER A 1 248 ? -44.634 -10.647 69.302 1.00 41.03 248 SER A O 1
ATOM 1965 N N . GLN A 1 249 ? -44.455 -12.624 70.411 1.00 40.19 249 GLN A N 1
ATOM 1966 C CA . GLN A 1 249 ? -45.727 -13.334 70.246 1.00 40.19 249 GLN A CA 1
ATOM 1967 C C . GLN A 1 249 ? -46.577 -13.134 68.978 1.00 40.19 249 GLN A C 1
ATOM 1969 O O . GLN A 1 249 ? -47.133 -12.079 68.696 1.00 40.19 249 GLN A O 1
ATOM 1974 N N . ALA A 1 250 ? -46.796 -14.273 68.313 1.00 38.72 250 ALA A N 1
ATOM 1975 C CA . ALA A 1 250 ? -47.936 -14.548 67.443 1.00 38.72 250 ALA A CA 1
ATOM 1976 C C . ALA A 1 250 ? -49.285 -14.256 68.144 1.00 38.72 250 ALA A C 1
ATOM 1978 O O . ALA A 1 250 ? -49.374 -14.330 69.371 1.00 38.72 250 ALA A O 1
ATOM 1979 N N . PRO A 1 251 ? -50.364 -14.043 67.370 1.00 47.44 251 PRO A N 1
ATOM 1980 C CA . PRO A 1 251 ? -51.195 -15.207 67.073 1.00 47.44 251 PRO A CA 1
ATOM 1981 C C . PRO A 1 251 ? -51.629 -15.315 65.608 1.00 47.44 251 PRO A C 1
ATOM 1983 O O . PRO A 1 251 ? -51.693 -14.349 64.852 1.00 47.44 251 PRO A O 1
ATOM 1986 N N . GLN A 1 252 ? -51.941 -16.558 65.247 1.00 47.25 252 GLN A N 1
ATOM 1987 C CA . GLN A 1 252 ? -52.650 -16.956 64.041 1.00 47.25 252 GLN A CA 1
ATOM 1988 C C . GLN A 1 252 ? -53.924 -16.129 63.832 1.00 47.25 252 GLN A C 1
ATOM 1990 O O . GLN A 1 252 ? -54.726 -16.028 64.757 1.00 47.25 252 GLN A O 1
ATOM 1995 N N . GLN A 1 253 ? -54.178 -15.692 62.596 1.00 40.44 253 GLN A N 1
ATOM 1996 C CA . GLN A 1 253 ? -55.532 -15.696 62.042 1.00 40.44 253 GLN A CA 1
ATOM 1997 C C . GLN A 1 253 ? -55.508 -16.151 60.579 1.00 40.44 253 GLN A C 1
ATOM 1999 O O . GLN A 1 253 ? -54.824 -15.582 59.730 1.00 40.44 253 GLN A O 1
ATOM 2004 N N . LEU A 1 254 ? -56.260 -17.231 60.345 1.00 43.69 254 LEU A N 1
ATOM 2005 C CA . LEU A 1 254 ? -56.889 -17.602 59.082 1.00 43.69 254 LEU A CA 1
ATOM 2006 C C . LEU A 1 254 ? -57.454 -16.362 58.369 1.00 43.69 254 LEU A C 1
ATOM 2008 O O . LEU A 1 254 ? -58.080 -15.533 59.021 1.00 43.69 254 LEU A O 1
ATOM 2012 N N . ILE A 1 255 ? -57.360 -16.317 57.039 1.00 42.50 255 ILE A N 1
ATOM 2013 C CA . ILE A 1 255 ? -58.522 -16.395 56.136 1.00 42.50 255 ILE A CA 1
ATOM 2014 C C . ILE A 1 255 ? -58.023 -16.462 54.684 1.00 42.50 255 ILE A C 1
ATOM 2016 O O . ILE A 1 255 ? -57.195 -15.674 54.233 1.00 42.50 255 ILE A O 1
ATOM 2020 N N . ASP A 1 256 ? -58.562 -17.463 53.994 1.00 40.06 256 ASP A N 1
ATOM 2021 C CA . ASP A 1 256 ? -58.639 -17.659 52.550 1.00 40.06 256 ASP A CA 1
ATOM 2022 C C . ASP A 1 256 ? -58.829 -16.371 51.734 1.00 40.06 256 ASP A C 1
ATOM 2024 O O . ASP A 1 256 ? -59.687 -15.551 52.048 1.00 40.06 256 ASP A O 1
ATOM 2028 N N . THR A 1 257 ? -58.170 -16.276 50.576 1.00 40.06 257 THR A N 1
ATOM 2029 C CA . THR A 1 257 ? -58.883 -15.979 49.319 1.00 40.06 257 THR A CA 1
ATOM 2030 C C . THR A 1 257 ? -58.020 -16.258 48.086 1.00 40.06 257 THR A C 1
ATOM 2032 O O . THR A 1 257 ? -56.887 -15.807 47.938 1.00 40.06 257 THR A O 1
ATOM 2035 N N . ARG A 1 258 ? -58.616 -17.047 47.191 1.00 39.78 258 ARG A N 1
ATOM 2036 C CA . ARG A 1 258 ? -58.162 -17.425 45.848 1.00 39.78 258 ARG A CA 1
ATOM 2037 C C . ARG A 1 258 ? -58.043 -16.230 44.878 1.00 39.78 258 ARG A C 1
ATOM 2039 O O . ARG A 1 258 ? -58.600 -15.167 45.138 1.00 39.78 258 ARG A O 1
ATOM 2046 N N . PRO A 1 259 ? -57.373 -16.427 43.723 1.00 50.56 259 PRO A N 1
ATOM 2047 C CA . PRO A 1 259 ? -56.912 -15.355 42.850 1.00 50.56 259 PRO A CA 1
ATOM 2048 C C . PRO A 1 259 ? -57.976 -14.920 41.832 1.00 50.56 259 PRO A C 1
ATOM 2050 O O . PRO A 1 259 ? -58.562 -15.741 41.125 1.00 50.56 259 PRO A O 1
ATOM 2053 N N . GLY A 1 260 ? -58.176 -13.607 41.725 1.00 37.50 260 GLY A N 1
ATOM 2054 C CA . GLY A 1 260 ? -58.991 -12.961 40.700 1.00 37.50 260 GLY A CA 1
ATOM 2055 C C . GLY A 1 260 ? -58.112 -12.351 39.614 1.00 37.50 260 GLY A C 1
ATOM 2056 O O . GLY A 1 260 ? -57.426 -11.358 39.831 1.00 37.50 260 GLY A O 1
ATOM 2057 N N . SER A 1 261 ? -58.138 -12.977 38.444 1.00 41.56 261 SER A N 1
ATOM 2058 C CA . SER A 1 261 ? -57.621 -12.448 37.186 1.00 41.56 261 SER A CA 1
ATOM 2059 C C . SER A 1 261 ? -58.409 -11.204 36.746 1.00 41.56 261 SER A C 1
ATOM 2061 O O . SER A 1 261 ? -59.623 -11.176 36.935 1.00 41.56 261 SER A O 1
ATOM 2063 N N . ALA A 1 262 ? -57.727 -10.263 36.077 1.00 39.91 262 ALA A N 1
ATOM 2064 C CA . ALA A 1 262 ? -58.175 -9.514 34.889 1.00 39.91 262 ALA A CA 1
ATOM 2065 C C . ALA A 1 262 ? -57.998 -7.978 34.933 1.00 39.91 262 ALA A C 1
ATOM 2067 O O . ALA A 1 262 ? -58.667 -7.273 35.674 1.00 39.91 262 ALA A O 1
ATOM 2068 N N . ARG A 1 263 ? -57.192 -7.523 33.956 1.00 41.66 263 ARG A N 1
ATOM 2069 C CA . ARG A 1 263 ? -57.448 -6.451 32.964 1.00 41.66 263 ARG A CA 1
ATOM 2070 C C . ARG A 1 263 ? -57.626 -5.001 33.429 1.00 41.66 263 ARG A C 1
ATOM 2072 O O . ARG A 1 263 ? -58.588 -4.696 34.104 1.00 41.66 263 ARG A O 1
ATOM 2079 N N . TYR A 1 264 ? -56.814 -4.125 32.827 1.00 41.34 264 TYR A N 1
ATOM 2080 C CA . TYR A 1 264 ? -57.165 -2.931 32.018 1.00 41.34 264 TYR A CA 1
ATOM 2081 C C . TYR A 1 264 ? -55.882 -2.629 31.187 1.00 41.34 264 TYR A C 1
ATOM 2083 O O . TYR A 1 264 ? -54.807 -2.588 31.773 1.00 41.34 264 TYR A O 1
ATOM 2091 N N . ALA A 1 265 ? -55.788 -2.690 29.844 1.00 37.38 265 ALA A N 1
ATOM 2092 C CA . ALA A 1 265 ? -56.462 -1.945 28.761 1.00 37.38 265 ALA A CA 1
ATOM 2093 C C . ALA A 1 265 ? -56.499 -0.432 29.038 1.00 37.38 265 ALA A C 1
ATOM 2095 O O . ALA A 1 265 ? -56.935 -0.047 30.109 1.00 37.38 265 ALA A O 1
ATOM 2096 N N . SER A 1 266 ? -56.165 0.522 28.172 1.00 39.41 266 SER A N 1
ATOM 2097 C CA . SER A 1 266 ? -55.653 0.644 26.798 1.00 39.41 266 SER A CA 1
ATOM 2098 C C . SER A 1 266 ? -55.447 2.162 26.575 1.00 39.41 266 SER A C 1
ATOM 2100 O O . SER A 1 266 ? -55.841 2.946 27.435 1.00 39.41 266 SER A O 1
ATOM 2102 N N . SER A 1 267 ? -54.991 2.566 25.377 1.00 39.03 267 SER A N 1
ATOM 2103 C CA . SER A 1 267 ? -55.071 3.924 24.775 1.00 39.03 267 SER A CA 1
ATOM 2104 C C . SER A 1 267 ? -53.909 4.883 25.122 1.00 39.03 267 SER A C 1
ATOM 2106 O O . SER A 1 267 ? -53.442 4.904 26.248 1.00 39.03 267 SER A O 1
ATOM 2108 N N . THR A 1 268 ? -53.335 5.693 24.220 1.00 38.47 268 THR A N 1
ATOM 2109 C CA . THR A 1 268 ? -53.807 6.216 22.922 1.00 38.47 268 THR A CA 1
ATOM 2110 C C . THR A 1 268 ? -52.633 6.860 22.155 1.00 38.47 268 THR A C 1
ATOM 2112 O O . THR A 1 268 ? -51.817 7.505 22.796 1.00 38.47 268 THR A O 1
ATOM 2115 N N . SER A 1 269 ? -52.649 6.767 20.812 1.00 38.72 269 SER A N 1
ATOM 2116 C CA . SER A 1 269 ? -52.237 7.765 19.782 1.00 38.72 269 SER A CA 1
ATOM 2117 C C . SER A 1 269 ? -50.833 8.417 19.856 1.00 38.72 269 SER A C 1
ATOM 2119 O O . SER A 1 269 ? -50.416 8.879 20.904 1.00 38.72 269 SER A O 1
ATOM 2121 N N . ARG A 1 270 ? -50.069 8.624 18.777 1.00 38.09 270 ARG A N 1
ATOM 2122 C CA . ARG A 1 270 ? -50.417 9.343 17.538 1.00 38.09 270 ARG A CA 1
ATOM 2123 C C . ARG A 1 270 ? -49.200 9.303 16.593 1.00 38.09 270 ARG A C 1
ATOM 2125 O O . ARG A 1 270 ? -48.078 9.523 17.043 1.00 38.09 270 ARG A O 1
ATOM 2132 N N . ASP A 1 271 ? -49.459 9.107 15.305 1.00 42.66 271 ASP A N 1
ATOM 2133 C CA . ASP A 1 271 ? -48.642 9.607 14.187 1.00 42.66 271 ASP A CA 1
ATOM 2134 C C . ASP A 1 271 ? -48.393 11.130 14.323 1.00 42.66 271 ASP A C 1
ATOM 2136 O O . ASP A 1 271 ? -49.212 11.828 14.936 1.00 42.66 271 ASP A O 1
ATOM 2140 N N . PRO A 1 272 ? -47.308 11.686 13.743 1.00 51.88 272 PRO A N 1
ATOM 2141 C CA . PRO A 1 272 ? -47.432 12.147 12.360 1.00 51.88 272 PRO A CA 1
ATOM 2142 C C . PRO A 1 272 ? -46.194 11.953 11.473 1.00 51.88 272 PRO A C 1
ATOM 2144 O O . PRO A 1 272 ? -45.042 12.159 11.854 1.00 51.88 272 PRO A O 1
ATOM 2147 N N . ALA A 1 273 ? -46.498 11.675 10.209 1.00 47.22 273 ALA A N 1
ATOM 2148 C CA . ALA A 1 273 ? -45.654 11.927 9.056 1.00 47.22 273 ALA A CA 1
ATOM 2149 C C . ALA A 1 273 ? -45.231 13.405 8.948 1.00 47.22 273 ALA A C 1
ATOM 2151 O O . ALA A 1 273 ? -46.029 14.304 9.211 1.00 47.22 273 ALA A O 1
ATOM 2152 N N . SER A 1 274 ? -44.018 13.658 8.444 1.00 39.28 274 SER A N 1
ATOM 2153 C CA . SER A 1 274 ? -43.672 14.869 7.679 1.00 39.28 274 SER A CA 1
ATOM 2154 C C . SER A 1 274 ? -42.398 14.651 6.848 1.00 39.28 274 SER A C 1
ATOM 2156 O O . SER A 1 274 ? -41.288 14.577 7.366 1.00 39.28 274 SER A O 1
ATOM 2158 N N . ARG A 1 275 ? -42.593 14.543 5.530 1.00 44.22 275 ARG A N 1
ATOM 2159 C CA . ARG A 1 275 ? -41.634 14.875 4.454 1.00 44.22 275 ARG A CA 1
ATOM 2160 C C . ARG A 1 275 ? -41.651 16.408 4.253 1.00 44.22 275 ARG A C 1
ATOM 2162 O O . ARG A 1 275 ? -42.690 16.993 4.555 1.00 44.22 275 ARG A O 1
ATOM 2169 N N . PRO A 1 276 ? -40.586 17.069 3.744 1.00 50.19 276 PRO A N 1
ATOM 2170 C CA . PRO A 1 276 ? -40.273 17.124 2.295 1.00 50.19 276 PRO A CA 1
ATOM 2171 C C . PRO A 1 276 ? -38.751 17.075 1.992 1.00 50.19 276 PRO A C 1
ATOM 2173 O O . PRO A 1 276 ? -37.925 17.367 2.843 1.00 50.19 276 PRO A O 1
ATOM 2176 N N . ALA A 1 277 ? -38.274 16.492 0.887 1.00 42.78 277 ALA A N 1
ATOM 2177 C CA . ALA A 1 277 ? -38.185 17.039 -0.478 1.00 42.78 277 ALA A CA 1
ATOM 2178 C C . ALA A 1 277 ? -37.493 18.419 -0.579 1.00 42.78 277 ALA A C 1
ATOM 2180 O O . ALA A 1 277 ? -38.080 19.445 -0.258 1.00 42.78 277 ALA A O 1
ATOM 2181 N N . GLY A 1 278 ? -36.264 18.422 -1.107 1.00 35.41 278 GLY A N 1
ATOM 2182 C CA . GLY A 1 278 ? -35.523 19.610 -1.533 1.00 35.41 278 GLY A CA 1
ATOM 2183 C C . GLY A 1 278 ? -34.432 19.208 -2.525 1.00 35.41 278 GLY A C 1
ATOM 2184 O O . GLY A 1 278 ? -33.376 18.723 -2.133 1.00 35.41 278 GLY A O 1
ATOM 2185 N N . ILE A 1 279 ? -34.733 19.343 -3.816 1.00 41.41 279 ILE A N 1
ATOM 2186 C CA . ILE A 1 279 ? -33.854 19.063 -4.954 1.00 41.41 279 ILE A CA 1
ATOM 2187 C C . ILE A 1 279 ? -33.541 20.405 -5.658 1.00 41.41 279 ILE A C 1
ATOM 2189 O O . ILE A 1 279 ? -34.445 21.215 -5.832 1.00 41.41 279 ILE A O 1
ATOM 2193 N N . LEU A 1 280 ? -32.303 20.522 -6.168 1.00 39.03 280 LEU A N 1
ATOM 2194 C CA . LEU A 1 280 ? -31.844 21.260 -7.370 1.00 39.03 280 LEU A CA 1
ATOM 2195 C C . LEU A 1 280 ? -31.444 22.753 -7.299 1.00 39.03 280 LEU A C 1
ATOM 2197 O O . LEU A 1 280 ? -32.204 23.612 -6.872 1.00 39.03 280 LEU A O 1
ATOM 2201 N N . ARG A 1 281 ? -30.308 22.989 -7.996 1.00 36.69 281 ARG A N 1
ATOM 2202 C CA . ARG A 1 281 ? -29.835 24.204 -8.712 1.00 36.69 281 ARG A CA 1
ATOM 2203 C C . ARG A 1 281 ? -29.205 25.317 -7.855 1.00 36.69 281 ARG A C 1
ATOM 2205 O O . ARG A 1 281 ? -29.686 25.605 -6.780 1.00 36.69 281 ARG A O 1
ATOM 2212 N N . GLN A 1 282 ? -28.151 26.030 -8.268 1.00 37.59 282 GLN A N 1
ATOM 2213 C CA . GLN A 1 282 ? -27.312 26.043 -9.476 1.00 37.59 282 GLN A CA 1
ATOM 2214 C C . GLN A 1 282 ? -26.080 26.940 -9.196 1.00 37.59 282 GLN A C 1
ATOM 2216 O O . GLN A 1 282 ? -26.190 27.906 -8.453 1.00 37.59 282 GLN A O 1
ATOM 2221 N N . SER A 1 283 ? -24.943 26.612 -9.823 1.00 37.06 283 SER A N 1
ATOM 2222 C CA . SER A 1 283 ? -23.916 27.511 -10.396 1.00 37.06 283 SER A CA 1
ATOM 2223 C C . SER A 1 283 ? -23.636 28.897 -9.785 1.00 37.06 283 SER A C 1
ATOM 2225 O O . SER A 1 283 ? -24.480 29.787 -9.847 1.00 37.06 283 SER A O 1
ATOM 2227 N N . SER A 1 284 ? -22.358 29.181 -9.502 1.00 42.25 284 SER A N 1
ATOM 2228 C CA . SER A 1 284 ? -21.527 30.004 -10.409 1.00 42.25 284 SER A CA 1
ATOM 2229 C C . SER A 1 284 ? -20.081 30.124 -9.930 1.00 42.25 284 SER A C 1
ATOM 2231 O O . SER A 1 284 ? -19.800 30.451 -8.781 1.00 42.25 284 SER A O 1
ATOM 2233 N N . ALA A 1 285 ? -19.173 29.902 -10.876 1.00 40.28 285 ALA A N 1
ATOM 2234 C CA . ALA A 1 285 ? -17.782 30.307 -10.822 1.00 40.28 285 ALA A CA 1
ATOM 2235 C C . ALA A 1 285 ? -17.656 31.841 -10.791 1.00 40.28 285 ALA A C 1
ATOM 2237 O O . ALA A 1 285 ? -18.408 32.542 -11.470 1.00 40.28 285 ALA A O 1
ATOM 2238 N N . ARG A 1 286 ? -16.627 32.355 -10.110 1.00 47.75 286 ARG A N 1
ATOM 2239 C CA . ARG A 1 286 ? -15.932 33.566 -10.560 1.00 47.75 286 ARG A CA 1
ATOM 2240 C C . ARG A 1 286 ? -14.429 33.346 -10.540 1.00 47.75 286 ARG A C 1
ATOM 2242 O O . ARG A 1 286 ? -13.810 33.172 -9.497 1.00 47.75 286 ARG A O 1
ATOM 2249 N N . TYR A 1 287 ? -13.906 33.369 -11.757 1.00 37.84 287 TYR A N 1
ATOM 2250 C CA . TYR A 1 287 ? -12.542 33.697 -12.119 1.00 37.84 287 TYR A CA 1
ATOM 2251 C C . TYR A 1 287 ? -12.110 35.017 -11.468 1.00 37.84 287 TYR A C 1
ATOM 2253 O O . TYR A 1 287 ? -12.821 36.017 -11.560 1.00 37.84 287 TYR A O 1
ATOM 2261 N N . GLY A 1 288 ? -10.916 35.019 -10.882 1.00 36.41 288 GLY A N 1
ATOM 2262 C CA . GLY A 1 288 ? -10.123 36.213 -10.616 1.00 36.41 288 GLY A CA 1
ATOM 2263 C C . GLY A 1 288 ? -8.799 36.071 -11.353 1.00 36.41 288 GLY A C 1
ATOM 2264 O O . GLY A 1 288 ? -7.884 35.414 -10.869 1.00 36.41 288 GLY A O 1
ATOM 2265 N N . SER A 1 289 ? -8.744 36.628 -12.560 1.00 39.84 289 SER A N 1
ATOM 2266 C CA . SER A 1 289 ? -7.547 36.783 -13.380 1.00 39.84 289 SER A CA 1
ATOM 2267 C C . SER A 1 289 ? -6.942 38.171 -13.172 1.00 39.84 289 SER A C 1
ATOM 2269 O O . SER A 1 289 ? -7.622 39.169 -13.400 1.00 39.84 289 SER A O 1
ATOM 2271 N N . SER A 1 290 ? -5.654 38.224 -12.853 1.00 44.25 290 SER A N 1
ATOM 2272 C CA . SER A 1 290 ? -4.733 39.340 -13.122 1.00 44.25 290 SER A CA 1
ATOM 2273 C C . SER A 1 290 ? -3.323 38.744 -12.960 1.00 44.25 290 SER A C 1
ATOM 2275 O O . SER A 1 290 ? -3.006 38.277 -11.873 1.00 44.25 290 SER A O 1
ATOM 2277 N N . SER A 1 291 ? -2.525 38.485 -14.011 1.00 40.06 291 SER A N 1
ATOM 2278 C CA . SER A 1 291 ? -1.878 39.450 -14.929 1.00 40.06 291 SER A CA 1
ATOM 2279 C C . SER A 1 291 ? -1.133 40.515 -14.104 1.00 40.06 291 SER A C 1
ATOM 2281 O O . SER A 1 291 ? -1.763 41.139 -13.266 1.00 40.06 291 SER A O 1
ATOM 2283 N N . SER A 1 292 ? 0.156 40.826 -14.236 1.00 39.69 292 SER A N 1
ATOM 2284 C CA . SER A 1 292 ? 1.131 40.682 -15.318 1.00 39.69 292 SER A CA 1
ATOM 2285 C C . SER A 1 292 ? 2.443 41.340 -14.834 1.00 39.69 292 SER A C 1
ATOM 2287 O O . SER A 1 292 ? 2.326 42.376 -14.193 1.00 39.69 292 SER A O 1
ATOM 2289 N N . LYS A 1 293 ? 3.618 40.839 -15.278 1.00 42.75 293 LYS A N 1
ATOM 2290 C CA . LYS A 1 293 ? 4.922 41.556 -15.445 1.00 42.75 293 LYS A CA 1
ATOM 2291 C C . LYS A 1 293 ? 5.584 42.114 -14.154 1.00 42.75 293 LYS A C 1
ATOM 2293 O O . LYS A 1 293 ? 4.906 42.348 -13.173 1.00 42.75 293 LYS A O 1
ATOM 2298 N N . ASP A 1 294 ? 6.903 42.224 -13.987 1.00 48.44 294 ASP A N 1
ATOM 2299 C CA . ASP A 1 294 ? 8.046 42.532 -14.864 1.00 48.44 294 ASP A CA 1
ATOM 2300 C C . ASP A 1 294 ? 9.265 41.631 -14.469 1.00 48.44 294 ASP A C 1
ATOM 2302 O O . ASP A 1 294 ? 9.340 41.171 -13.333 1.00 48.44 294 ASP A O 1
ATOM 2306 N N . LEU A 1 295 ? 10.174 41.154 -15.342 1.00 45.25 295 LEU A N 1
ATOM 2307 C CA . LEU A 1 295 ? 11.256 41.888 -16.044 1.00 45.25 295 LEU A CA 1
ATOM 2308 C C . LEU A 1 295 ? 11.992 42.866 -15.090 1.00 45.25 295 LEU A C 1
ATOM 2310 O O . LEU A 1 295 ? 11.368 43.682 -14.445 1.00 45.25 295 LEU A O 1
ATOM 2314 N N . ALA A 1 296 ? 13.307 42.935 -14.926 1.00 48.81 296 ALA A N 1
ATOM 2315 C CA . ALA A 1 296 ? 14.459 42.349 -15.578 1.00 48.81 296 ALA A CA 1
ATOM 2316 C C . ALA A 1 296 ? 15.711 42.698 -14.735 1.00 48.81 296 ALA A C 1
ATOM 2318 O O . ALA A 1 296 ? 15.756 43.795 -14.188 1.00 48.81 296 ALA A O 1
ATOM 2319 N N . LYS A 1 297 ? 16.743 41.840 -14.828 1.00 51.88 297 LYS A N 1
ATOM 2320 C CA . LYS A 1 297 ? 18.186 42.175 -14.938 1.00 51.88 297 LYS A CA 1
ATOM 2321 C C . LYS A 1 297 ? 18.908 42.865 -13.759 1.00 51.88 297 LYS A C 1
ATOM 2323 O O . LYS A 1 297 ? 18.265 43.447 -12.893 1.00 51.88 297 LYS A O 1
ATOM 2328 N N . PRO A 1 298 ? 20.256 42.919 -13.791 1.00 67.56 298 PRO A N 1
ATOM 2329 C CA . PRO A 1 298 ? 21.209 42.249 -14.694 1.00 67.56 298 PRO A CA 1
ATOM 2330 C C . PRO A 1 298 ? 21.869 40.993 -14.115 1.00 67.56 298 PRO A C 1
ATOM 2332 O O . PRO A 1 298 ? 22.076 40.928 -12.886 1.00 67.56 298 PRO A O 1
#

Organism: NCBI:txid1522189